Protein AF-W7UBD8-F1 (afdb_monomer_lite)

pLDDT: mean 70.75, std 17.83, range [34.84, 92.69]

Radius of gyration: 22.52 Å; chains: 1; bounding box: 46×75×67 Å

Organism: NCBI:txid72520

Foldseek 3Di:
DDDDDDPPDPDPPPPDPDPPPPPPDDPCPVPDDDDDDPPPVCLLVVLVVLLVVLVVLLVVLLVLLVLLLVVLVVDPDVPLSVVLNVLSVVLNVLSVVLNVLVVCCSPPNLDLVSLVVSLVSLLVSLVSLLVNLVVLCVVLVVDPDPSSNVSSNVSSVSSNVSSVSSNVSSVSSVVCSVVSPPVVVVVVVVVVD

Sequence (193 aa):
MCEKGICVALTPISLSPFVTVDKLVPTDFFGSATSSMSIFDDKGRLLKLTWYTCMAVSVAYVIAALVLASRLSKSETPVATQPTAFAAIWSMLVLLAILIGGTLVFNRVQTPVATGVLLGCTAMFSQIELMLFTIFEAHSRDAVTASEKSAGQATATFAFFLAVIFGVFSIFLLMWRQYLHVGSSQSSMDSYA

Structure (mmCIF, N/CA/C/O backbone):
data_AF-W7UBD8-F1
#
_entry.id   AF-W7UBD8-F1
#
loop_
_atom_site.group_PDB
_atom_site.id
_atom_site.type_symbol
_atom_site.label_atom_id
_atom_site.label_alt_id
_atom_site.label_comp_id
_atom_site.label_asym_id
_atom_site.label_entity_id
_atom_site.label_seq_id
_atom_site.pdbx_PDB_ins_code
_atom_site.Cartn_x
_atom_site.Cartn_y
_atom_site.Cartn_z
_atom_site.occupancy
_atom_site.B_iso_or_equiv
_atom_site.auth_seq_id
_atom_site.auth_comp_id
_atom_site.auth_asym_id
_atom_site.auth_atom_id
_atom_site.pdbx_PDB_model_num
ATOM 1 N N . MET A 1 1 ? -20.072 50.385 -25.746 1.00 41.69 1 MET A N 1
ATOM 2 C CA . MET A 1 1 ? -19.628 49.229 -26.551 1.00 41.69 1 MET A CA 1
ATOM 3 C C . MET A 1 1 ? -19.554 48.033 -25.619 1.00 41.69 1 MET A C 1
ATOM 5 O O . MET A 1 1 ? -18.818 48.081 -24.645 1.00 41.69 1 MET A O 1
ATOM 9 N N . CYS A 1 2 ? -20.447 47.073 -25.842 1.00 40.03 2 CYS A N 1
ATOM 10 C CA . CYS A 1 2 ? -20.652 45.836 -25.083 1.00 40.03 2 CYS A CA 1
ATOM 11 C C . CYS A 1 2 ? -20.057 44.651 -25.882 1.00 40.03 2 CYS A C 1
ATOM 13 O O . CYS A 1 2 ? -19.661 44.882 -27.020 1.00 40.03 2 CYS A O 1
ATOM 15 N N . GLU A 1 3 ? -20.096 43.432 -25.314 1.00 37.59 3 GLU A N 1
ATOM 16 C CA . GLU A 1 3 ? -19.671 42.105 -25.849 1.00 37.59 3 GLU A CA 1
ATOM 17 C C . GLU A 1 3 ? -18.166 41.776 -25.730 1.00 37.59 3 GLU A C 1
ATOM 19 O O . GLU A 1 3 ? -17.342 42.459 -26.318 1.00 37.59 3 GLU A O 1
ATOM 24 N N . LYS A 1 4 ? -17.666 40.749 -25.019 1.00 49.56 4 LYS A N 1
ATOM 25 C CA . LYS A 1 4 ? -18.154 39.455 -24.474 1.00 49.56 4 LYS A CA 1
ATOM 26 C C . LYS A 1 4 ? -17.355 39.183 -23.176 1.00 49.56 4 LYS A C 1
ATOM 28 O O . LYS A 1 4 ? -16.168 39.472 -23.144 1.00 49.56 4 LYS A O 1
ATOM 33 N N . GLY A 1 5 ? -17.868 38.674 -22.056 1.00 47.19 5 GLY A N 1
ATOM 34 C CA . GLY A 1 5 ? -18.926 37.685 -21.879 1.00 47.19 5 GLY A CA 1
ATOM 35 C C . GLY A 1 5 ? -18.335 36.336 -21.438 1.00 47.19 5 GLY A C 1
ATOM 36 O O . GLY A 1 5 ? -18.482 35.361 -22.160 1.00 47.19 5 GLY A O 1
ATOM 37 N N . ILE A 1 6 ? -17.650 36.275 -20.285 1.00 43.19 6 ILE A N 1
ATOM 38 C CA . ILE A 1 6 ? -17.366 35.014 -19.571 1.00 43.19 6 ILE A CA 1
ATOM 39 C C . ILE A 1 6 ? -17.823 35.196 -18.121 1.00 43.19 6 ILE A C 1
ATOM 41 O O . ILE A 1 6 ? -17.085 35.647 -17.249 1.00 43.19 6 ILE A O 1
ATOM 45 N N . CYS A 1 7 ? -19.094 34.877 -17.892 1.00 39.38 7 CYS A N 1
ATOM 46 C CA . CYS A 1 7 ? -19.641 34.622 -16.569 1.00 39.38 7 CYS A CA 1
ATOM 47 C C . CYS A 1 7 ? -19.199 33.218 -16.140 1.00 39.38 7 CYS A C 1
ATOM 49 O O . CYS A 1 7 ? -19.765 32.229 -16.601 1.00 39.38 7 CYS A O 1
ATOM 51 N N . VAL A 1 8 ? -18.204 33.114 -15.257 1.00 46.84 8 VAL A N 1
ATOM 52 C CA . VAL A 1 8 ? -17.975 31.878 -14.496 1.00 46.84 8 VAL A CA 1
ATOM 53 C C . VAL A 1 8 ? -18.989 31.869 -13.359 1.00 46.84 8 VAL A C 1
ATOM 55 O O . VAL A 1 8 ? -18.825 32.544 -12.345 1.00 46.84 8 VAL A O 1
ATOM 58 N N . ALA A 1 9 ? -20.092 31.159 -13.580 1.00 39.25 9 ALA A N 1
ATOM 59 C CA . ALA A 1 9 ? -21.102 30.908 -12.571 1.00 39.25 9 ALA A CA 1
ATOM 60 C C . ALA A 1 9 ? -20.512 30.017 -11.466 1.00 39.25 9 ALA A C 1
ATOM 62 O O . ALA A 1 9 ? -20.164 28.861 -11.697 1.00 39.25 9 ALA A O 1
ATOM 63 N N . LEU A 1 10 ? -20.422 30.567 -10.255 1.00 40.59 10 LEU A N 1
ATOM 64 C CA . LEU A 1 10 ? -20.304 29.816 -9.009 1.00 40.59 10 LEU A CA 1
ATOM 65 C C . LEU A 1 10 ? -21.588 29.001 -8.822 1.00 40.59 10 LEU A C 1
ATOM 67 O O . LEU A 1 10 ? -22.565 29.481 -8.251 1.00 40.59 10 LEU A O 1
ATOM 71 N N . THR A 1 11 ? -21.613 27.773 -9.331 1.00 42.56 11 THR A N 1
ATOM 72 C CA . THR A 1 11 ? -22.630 26.801 -8.932 1.00 42.56 11 THR A CA 1
ATOM 73 C C . THR A 1 11 ? -22.304 26.300 -7.525 1.00 42.56 11 THR A C 1
ATOM 75 O O . THR A 1 11 ? -21.203 25.781 -7.317 1.00 42.56 11 THR A O 1
ATOM 78 N N . PRO A 1 12 ? -23.224 26.423 -6.554 1.00 40.66 12 PRO A N 1
ATOM 79 C CA . PRO A 1 12 ? -23.058 25.796 -5.255 1.00 40.66 12 PRO A CA 1
ATOM 80 C C . PRO A 1 12 ? -23.021 24.281 -5.454 1.00 40.66 12 PRO A C 1
ATOM 82 O O . PRO A 1 12 ? -23.942 23.692 -6.022 1.00 40.66 12 PRO A O 1
ATOM 85 N N . ILE A 1 13 ? -21.935 23.659 -4.999 1.00 43.22 13 ILE A N 1
ATOM 86 C CA . ILE A 1 13 ? -21.805 22.208 -4.896 1.00 43.22 13 ILE A CA 1
ATOM 87 C C . ILE A 1 13 ? -22.868 21.756 -3.894 1.00 43.22 13 ILE A C 1
ATOM 89 O O . ILE A 1 13 ? -22.705 21.849 -2.679 1.00 43.22 13 ILE A O 1
ATOM 93 N N . SER A 1 14 ? -24.008 21.347 -4.439 1.00 34.84 14 SER A N 1
ATOM 94 C CA . SER A 1 14 ? -25.060 20.658 -3.718 1.00 34.84 14 SER A CA 1
ATOM 95 C C . SER A 1 14 ? -24.462 19.352 -3.204 1.00 34.84 14 SER A C 1
ATOM 97 O O . SER A 1 14 ? -24.084 18.479 -3.985 1.00 34.84 14 SER A O 1
ATOM 99 N N . LEU A 1 15 ? -24.315 19.263 -1.881 1.00 41.28 15 LEU A N 1
ATOM 100 C CA . LEU A 1 15 ? -24.060 18.031 -1.147 1.00 41.28 15 LEU A CA 1
ATOM 101 C C . LEU A 1 15 ? -25.208 17.059 -1.435 1.00 41.28 15 LEU A C 1
ATOM 103 O O . LEU A 1 15 ? -26.212 17.022 -0.726 1.00 41.28 15 LEU A O 1
ATOM 107 N N . SER A 1 16 ? -25.064 16.274 -2.497 1.00 40.81 16 SER A N 1
ATOM 108 C CA . SER A 1 16 ? -25.843 15.059 -2.668 1.00 40.81 16 SER A CA 1
ATOM 109 C C . SER A 1 16 ? -25.530 14.128 -1.494 1.00 40.81 16 SER A C 1
ATOM 111 O O . SER A 1 16 ? -24.349 13.950 -1.170 1.00 40.81 16 SER A O 1
ATOM 113 N N . PRO A 1 17 ? -26.545 13.532 -0.848 1.00 43.19 17 PRO A N 1
ATOM 114 C CA . PRO A 1 17 ? -26.328 12.583 0.225 1.00 43.19 17 PRO A CA 1
ATOM 115 C C . PRO A 1 17 ? -25.475 11.436 -0.305 1.00 43.19 17 PRO A C 1
ATOM 117 O O . PRO A 1 17 ? -25.816 10.788 -1.294 1.00 43.19 17 PRO A O 1
ATOM 120 N N . PHE A 1 18 ? -24.343 11.256 0.369 1.00 43.41 18 PHE A N 1
ATOM 121 C CA . PHE A 1 18 ? -23.568 10.033 0.476 1.00 43.41 18 PHE A CA 1
ATOM 122 C C . PHE A 1 18 ? -24.451 8.820 0.159 1.00 43.41 18 PHE A C 1
ATOM 124 O O . PHE A 1 18 ? -25.299 8.420 0.960 1.00 43.41 18 PHE A O 1
ATOM 131 N N . VAL A 1 19 ? -24.302 8.310 -1.066 1.00 44.31 19 VAL A N 1
ATOM 132 C CA . VAL A 1 19 ? -25.006 7.126 -1.545 1.00 44.31 19 VAL A CA 1
ATOM 133 C C . VAL A 1 19 ? -24.723 6.020 -0.546 1.00 44.31 19 VAL A C 1
ATOM 135 O O . VAL A 1 19 ? -23.574 5.667 -0.287 1.00 44.31 19 VAL A O 1
ATOM 138 N N . THR A 1 20 ? -25.791 5.513 0.050 1.00 42.62 20 THR A N 1
ATOM 139 C CA . THR A 1 20 ? -25.776 4.398 0.982 1.00 42.62 20 THR A CA 1
ATOM 140 C C . THR A 1 20 ? -25.401 3.147 0.183 1.00 42.62 20 THR A C 1
ATOM 142 O O . THR A 1 20 ? -26.260 2.453 -0.361 1.00 42.62 20 THR A O 1
ATOM 145 N N . VAL A 1 21 ? -24.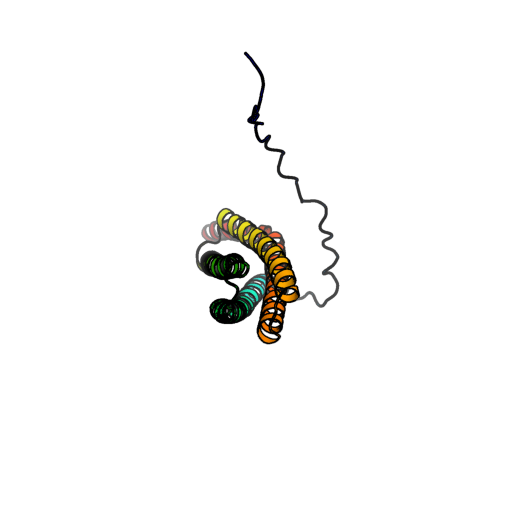099 2.880 0.052 1.00 45.97 21 VAL A N 1
ATOM 146 C CA . VAL A 1 21 ? -23.543 1.634 -0.505 1.00 45.97 21 VAL A CA 1
ATOM 147 C C . VAL A 1 21 ? -23.687 0.526 0.548 1.00 45.97 21 VAL A C 1
ATOM 149 O O . VAL A 1 21 ? -22.710 -0.057 0.994 1.00 45.97 21 VAL A O 1
ATOM 152 N N . ASP A 1 22 ? -24.915 0.262 0.999 1.00 41.91 22 ASP A N 1
ATOM 153 C CA . ASP A 1 22 ? -25.206 -0.745 2.036 1.00 41.91 22 ASP A CA 1
ATOM 154 C C . ASP A 1 22 ? -25.965 -1.964 1.493 1.00 41.91 22 ASP A C 1
ATOM 156 O O . ASP A 1 22 ? -26.326 -2.855 2.257 1.00 41.91 22 ASP A O 1
ATOM 160 N N . LYS A 1 23 ? -26.244 -2.046 0.181 1.00 42.03 23 LYS A N 1
ATOM 161 C CA . LYS A 1 23 ? -27.142 -3.100 -0.339 1.00 42.03 23 LYS A CA 1
ATOM 162 C C . LYS A 1 23 ? -26.685 -3.920 -1.542 1.00 42.03 23 LYS A C 1
ATOM 164 O O . LYS A 1 23 ? -27.483 -4.708 -2.034 1.00 42.03 23 LYS A O 1
ATOM 169 N N . LEU A 1 24 ? -25.441 -3.809 -2.006 1.00 43.28 24 LEU A N 1
ATOM 170 C CA . LEU A 1 24 ? -25.021 -4.508 -3.235 1.00 43.28 24 LEU A CA 1
ATOM 171 C C . LEU A 1 24 ? -23.627 -5.148 -3.185 1.00 43.28 24 LEU A C 1
ATOM 173 O O . LEU A 1 24 ? -23.006 -5.332 -4.226 1.00 43.28 24 LEU A O 1
ATOM 177 N N . VAL A 1 25 ? -23.146 -5.550 -2.006 1.00 48.62 25 VAL A N 1
ATOM 178 C CA . VAL A 1 25 ? -22.077 -6.559 -1.940 1.00 48.62 25 VAL A CA 1
ATOM 179 C C . VAL A 1 25 ? -22.731 -7.887 -1.568 1.00 48.62 25 VAL A C 1
ATOM 181 O O . VAL A 1 25 ? -23.109 -8.059 -0.410 1.00 48.62 25 VAL A O 1
ATOM 184 N N . PRO A 1 26 ? -22.913 -8.819 -2.522 1.00 40.97 26 PRO A N 1
ATOM 185 C CA . PRO A 1 26 ? -23.290 -10.184 -2.202 1.00 40.97 26 PRO A CA 1
ATOM 186 C C . PRO A 1 26 ? -22.186 -10.773 -1.323 1.00 40.97 26 PRO A C 1
ATOM 188 O O . PRO A 1 26 ? -21.056 -10.978 -1.767 1.00 40.97 26 PRO A O 1
ATOM 191 N N . THR A 1 27 ? -22.512 -11.041 -0.065 1.00 51.44 27 THR A N 1
ATOM 192 C CA . THR A 1 27 ? -21.655 -11.711 0.926 1.00 51.44 27 THR A CA 1
ATOM 193 C C . THR A 1 27 ? -21.349 -13.171 0.579 1.00 51.44 27 THR A C 1
ATOM 195 O O . THR A 1 27 ? -20.667 -13.861 1.331 1.00 51.44 27 THR A O 1
ATOM 198 N N . ASP A 1 28 ? -21.821 -13.644 -0.572 1.00 43.81 28 ASP A N 1
ATOM 199 C CA . ASP A 1 28 ? -21.946 -15.067 -0.866 1.00 43.81 28 ASP A CA 1
ATOM 200 C C . ASP A 1 28 ? -20.779 -15.587 -1.727 1.00 43.81 28 ASP A C 1
ATOM 202 O O . ASP A 1 28 ? -20.618 -16.794 -1.897 1.00 43.81 28 ASP A O 1
ATOM 206 N N . PHE A 1 29 ? -19.910 -14.703 -2.240 1.00 46.53 29 PHE A N 1
ATOM 207 C CA . PHE A 1 29 ? -18.820 -15.105 -3.142 1.00 46.53 29 PHE A CA 1
ATOM 208 C C . PHE A 1 29 ? -17.575 -15.666 -2.427 1.00 46.53 29 PHE A C 1
ATOM 210 O O . PHE A 1 29 ? -16.732 -16.294 -3.059 1.00 46.53 29 PHE A O 1
ATOM 217 N N . PHE A 1 30 ? -17.461 -15.507 -1.103 1.00 48.97 30 PHE A N 1
ATOM 218 C CA . PHE A 1 30 ? -16.365 -16.081 -0.299 1.00 48.97 30 PHE A CA 1
ATOM 219 C C . PHE A 1 30 ? -16.767 -17.378 0.435 1.00 48.97 30 PHE A C 1
ATOM 221 O O . PHE A 1 30 ? -16.109 -17.798 1.384 1.00 48.97 30 PHE A O 1
ATOM 228 N N . GLY A 1 31 ? -17.859 -18.024 0.009 1.00 40.94 31 GLY A N 1
ATOM 229 C CA . GLY A 1 31 ? -18.469 -19.177 0.683 1.00 40.94 31 GLY A CA 1
ATOM 230 C C . GLY A 1 31 ? -17.883 -20.559 0.364 1.00 40.94 31 GLY A C 1
ATOM 231 O O . GLY A 1 31 ? -18.488 -21.562 0.733 1.00 40.94 31 GLY A O 1
ATOM 232 N N . SER A 1 32 ? -16.743 -20.676 -0.324 1.00 39.09 32 SER A N 1
ATOM 233 C CA . SER A 1 32 ? -16.207 -21.999 -0.690 1.00 39.09 32 SER A CA 1
ATOM 234 C C . SER A 1 32 ? -14.686 -22.087 -0.643 1.00 39.09 32 SER A C 1
ATOM 236 O O . SER A 1 32 ? -14.019 -22.360 -1.633 1.00 39.09 32 SER A O 1
ATOM 238 N N . ALA A 1 33 ? -14.132 -21.897 0.553 1.00 41.53 33 ALA A N 1
ATOM 239 C CA . ALA A 1 33 ? -12.897 -22.568 0.940 1.00 41.53 33 ALA A CA 1
ATOM 240 C C . ALA A 1 33 ? -12.832 -22.706 2.468 1.00 41.53 33 ALA A C 1
ATOM 242 O O . ALA A 1 33 ? -12.328 -21.849 3.184 1.00 41.53 33 ALA A O 1
ATOM 243 N N . THR A 1 34 ? -13.338 -23.852 2.923 1.00 43.47 34 THR A N 1
ATOM 244 C CA . THR A 1 34 ? -12.825 -24.636 4.057 1.00 43.47 34 THR A CA 1
ATOM 245 C C . THR A 1 34 ? -12.986 -24.104 5.489 1.00 43.47 34 THR A C 1
ATOM 247 O O . THR A 1 34 ? -12.183 -23.337 6.003 1.00 43.47 34 THR A O 1
ATOM 250 N N . SER A 1 35 ? -13.952 -24.740 6.159 1.00 44.97 35 SER A N 1
ATOM 251 C CA . SER A 1 35 ? -13.817 -25.366 7.483 1.00 44.97 35 SER A CA 1
ATOM 252 C C . SER A 1 35 ? -13.880 -24.478 8.725 1.00 44.97 35 SER A C 1
ATOM 254 O O . SER A 1 35 ? -12.910 -23.991 9.293 1.00 44.97 35 SER A O 1
ATOM 256 N N . SER A 1 36 ? -15.110 -24.406 9.201 1.00 52.44 36 SER A N 1
ATOM 257 C CA . SER A 1 36 ? -15.625 -23.822 10.422 1.00 52.44 36 SER A CA 1
ATOM 258 C C . SER A 1 36 ? -15.449 -24.721 11.654 1.00 52.44 36 SER A C 1
ATOM 260 O O . SER A 1 36 ? -16.345 -25.506 11.938 1.00 52.44 36 SER A O 1
ATOM 262 N N . MET A 1 37 ? -14.350 -24.594 12.417 1.00 38.47 37 MET A N 1
ATOM 263 C CA . MET A 1 37 ? -14.331 -24.928 13.863 1.00 38.47 37 MET A CA 1
ATOM 264 C C . MET A 1 37 ? -13.102 -24.380 14.632 1.00 38.47 37 MET A C 1
ATOM 266 O O . MET A 1 37 ? -12.522 -25.058 15.464 1.00 38.47 37 MET A O 1
ATOM 270 N N . SER A 1 38 ? -12.696 -23.135 14.370 1.00 44.97 38 SER A N 1
ATOM 271 C CA . SER A 1 38 ? -11.735 -22.352 15.194 1.00 44.97 38 SER A CA 1
ATOM 272 C C . SER A 1 38 ? -12.030 -20.837 15.142 1.00 44.97 38 SER A C 1
ATOM 274 O O . SER A 1 38 ? -11.257 -19.977 15.558 1.00 44.97 38 SER A O 1
ATOM 276 N N . ILE A 1 39 ? -13.228 -20.514 14.647 1.00 50.19 39 ILE A N 1
ATOM 277 C CA . ILE A 1 39 ? -13.600 -19.273 13.961 1.00 50.19 39 ILE A CA 1
ATOM 278 C C . ILE A 1 39 ? -13.515 -17.988 14.791 1.00 50.19 39 ILE A C 1
ATOM 280 O O . ILE A 1 39 ? -13.529 -16.926 14.181 1.00 50.19 39 ILE A O 1
ATOM 284 N N . PHE A 1 40 ? -13.454 -18.023 16.127 1.00 47.69 40 PHE A N 1
ATOM 285 C CA . PHE A 1 40 ? -13.460 -16.806 16.959 1.00 47.69 40 PHE A CA 1
ATOM 286 C C . PHE A 1 40 ? -12.085 -16.402 17.517 1.00 47.69 40 PHE A C 1
ATOM 288 O O . PHE A 1 40 ? -11.831 -15.202 17.594 1.00 47.69 40 PHE A O 1
ATOM 295 N N . ASP A 1 41 ? -11.182 -17.349 17.790 1.00 52.72 41 ASP A N 1
ATOM 296 C CA . ASP A 1 41 ? -9.774 -17.057 18.132 1.00 52.72 41 ASP A CA 1
ATOM 297 C C . ASP A 1 41 ? -8.959 -16.696 16.865 1.00 52.72 41 ASP A C 1
ATOM 299 O O . ASP A 1 41 ? -8.046 -15.868 16.881 1.00 52.72 41 ASP A O 1
ATOM 303 N N . ASP A 1 42 ? -9.391 -17.200 15.701 1.00 60.41 42 ASP A N 1
ATOM 304 C CA . ASP A 1 42 ? -8.779 -16.899 14.403 1.00 60.41 42 ASP A CA 1
ATOM 305 C C . ASP A 1 42 ? -9.082 -15.496 13.850 1.00 60.41 42 ASP A C 1
ATOM 307 O O . ASP A 1 42 ? -8.318 -15.001 13.027 1.00 60.41 42 ASP A O 1
ATOM 311 N N . LYS A 1 43 ? -10.140 -14.787 14.275 1.00 64.19 43 LYS A N 1
ATOM 312 C CA . LYS A 1 43 ? -10.528 -13.501 13.634 1.00 64.19 43 LYS A CA 1
ATOM 313 C C . LYS A 1 43 ? -9.474 -12.415 13.821 1.00 64.19 43 LYS A C 1
ATOM 315 O O . LYS A 1 43 ? -9.097 -11.725 12.875 1.00 64.19 43 LYS A O 1
ATOM 320 N N . GLY A 1 44 ? -8.958 -12.296 15.045 1.00 64.38 44 GLY A N 1
ATOM 321 C CA . GLY A 1 44 ? -7.855 -11.384 15.345 1.00 64.38 44 GLY A CA 1
ATOM 322 C C . GLY A 1 44 ? -6.561 -11.803 14.646 1.00 64.38 44 GLY A C 1
ATOM 323 O O . GLY A 1 44 ? -5.753 -10.949 14.279 1.00 64.38 44 GLY A O 1
ATOM 324 N N . ARG A 1 45 ? -6.377 -13.108 14.417 1.00 71.75 45 ARG A N 1
ATOM 325 C CA . ARG A 1 45 ? -5.230 -13.665 13.698 1.00 71.75 45 ARG A CA 1
ATOM 326 C C . ARG A 1 45 ? -5.309 -13.396 12.198 1.00 71.75 45 ARG A C 1
ATOM 328 O O . ARG A 1 45 ? -4.293 -13.023 11.627 1.00 71.75 45 ARG A O 1
ATOM 335 N N . LEU A 1 46 ? -6.491 -13.496 11.590 1.00 74.31 46 LEU A N 1
ATOM 336 C CA . LEU A 1 46 ? -6.739 -13.153 10.189 1.00 74.31 46 LEU A CA 1
ATOM 337 C C . LEU A 1 46 ? -6.477 -11.674 9.938 1.00 74.31 46 LEU A C 1
ATOM 339 O O . LEU A 1 46 ? -5.727 -11.346 9.031 1.00 74.31 46 LEU A O 1
ATOM 343 N N . LEU A 1 47 ? -6.989 -10.784 10.789 1.00 77.94 47 LEU A N 1
ATOM 344 C CA . LEU A 1 47 ? -6.747 -9.350 10.636 1.00 77.94 47 LEU A CA 1
ATOM 345 C C . LEU A 1 47 ? -5.253 -9.000 10.754 1.00 77.94 47 LEU A C 1
ATOM 347 O O . LEU A 1 47 ? -4.727 -8.239 9.941 1.00 77.94 47 LEU A O 1
ATOM 351 N N . LYS A 1 48 ? -4.547 -9.606 11.719 1.00 79.50 48 LYS A N 1
ATOM 352 C CA . LYS A 1 48 ? -3.087 -9.466 11.871 1.00 79.50 48 LYS A CA 1
ATOM 353 C C . LYS A 1 48 ? -2.319 -10.066 10.690 1.00 79.50 48 LYS A C 1
ATOM 355 O O . LYS A 1 48 ? -1.338 -9.473 10.251 1.00 79.50 48 LYS A O 1
ATOM 360 N N . LEU A 1 49 ? -2.757 -11.212 10.168 1.00 82.56 49 LEU A N 1
ATOM 361 C CA . LEU A 1 49 ? -2.164 -11.865 9.003 1.00 82.56 49 LEU A CA 1
ATOM 362 C C . LEU A 1 49 ? -2.343 -11.000 7.755 1.00 82.56 49 LEU A C 1
ATOM 364 O O . LEU A 1 49 ? -1.362 -10.720 7.075 1.00 82.56 49 LEU A O 1
ATOM 368 N N . THR A 1 50 ? -3.560 -10.520 7.490 1.00 82.62 50 THR A N 1
ATOM 369 C CA . THR A 1 50 ? -3.849 -9.622 6.367 1.00 82.62 50 THR A CA 1
ATOM 370 C C . THR A 1 50 ? -3.028 -8.340 6.485 1.00 82.62 50 THR A C 1
ATOM 372 O O . THR A 1 50 ? -2.424 -7.907 5.504 1.00 82.62 50 THR A O 1
ATOM 375 N N . TRP A 1 51 ? -2.909 -7.772 7.688 1.00 84.75 51 TRP A N 1
ATOM 376 C CA . TRP A 1 51 ? -2.041 -6.619 7.930 1.00 84.75 51 TRP A CA 1
ATOM 377 C C . TRP A 1 51 ? -0.564 -6.919 7.636 1.00 84.75 51 TRP A C 1
ATOM 379 O O . TRP A 1 51 ? 0.102 -6.139 6.955 1.00 84.75 51 TRP A O 1
ATOM 389 N N . TYR A 1 52 ? -0.052 -8.071 8.076 1.00 84.50 52 TYR A N 1
ATOM 390 C CA . TYR A 1 52 ? 1.320 -8.490 7.784 1.00 84.50 52 TYR A CA 1
ATOM 391 C C . TYR A 1 52 ? 1.549 -8.719 6.284 1.00 84.50 52 TYR A C 1
ATOM 393 O O . TYR A 1 52 ? 2.586 -8.324 5.756 1.00 84.50 52 TYR A O 1
ATOM 401 N N . THR A 1 53 ? 0.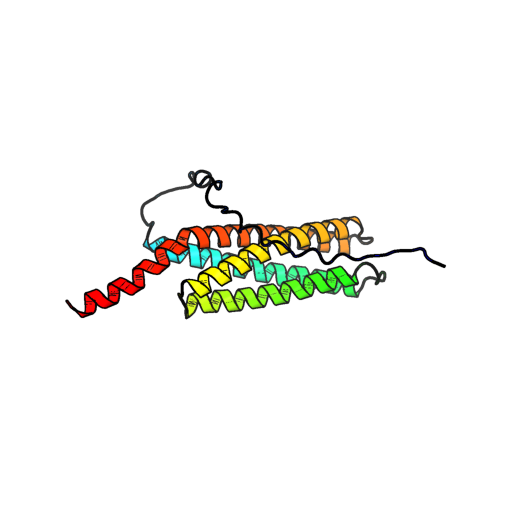569 -9.274 5.562 1.00 81.88 53 THR A N 1
ATOM 402 C CA . THR A 1 53 ? 0.650 -9.392 4.098 1.00 81.88 53 THR A CA 1
ATOM 403 C C . THR A 1 53 ? 0.641 -8.027 3.411 1.00 81.88 53 THR A C 1
ATOM 405 O O . THR A 1 53 ? 1.423 -7.824 2.486 1.00 81.88 53 THR A O 1
ATOM 408 N N . CYS A 1 54 ? -0.146 -7.058 3.900 1.00 86.44 54 CYS A N 1
ATOM 409 C CA . CYS A 1 54 ? -0.111 -5.681 3.396 1.00 86.44 54 CYS A CA 1
ATOM 410 C C . CYS A 1 54 ? 1.282 -5.067 3.592 1.00 86.44 54 CYS A C 1
ATOM 412 O O . CYS A 1 54 ? 1.844 -4.506 2.655 1.00 86.44 54 CYS A O 1
ATOM 414 N N . MET A 1 55 ? 1.871 -5.231 4.781 1.00 85.94 55 MET A N 1
ATOM 415 C CA . MET A 1 55 ? 3.234 -4.786 5.089 1.00 85.94 55 MET A CA 1
ATOM 416 C C . MET A 1 55 ? 4.271 -5.438 4.163 1.00 85.94 55 MET A C 1
ATOM 418 O O . MET A 1 55 ? 5.077 -4.735 3.556 1.00 85.94 55 MET A O 1
ATOM 422 N N . ALA A 1 56 ? 4.233 -6.758 3.987 1.00 86.19 56 ALA A N 1
ATOM 423 C CA . ALA A 1 56 ? 5.190 -7.467 3.138 1.00 86.19 56 ALA A CA 1
ATOM 424 C C . ALA A 1 56 ? 5.138 -6.990 1.675 1.00 86.19 56 ALA A C 1
ATOM 426 O O . ALA A 1 56 ? 6.177 -6.702 1.077 1.00 86.19 56 ALA A O 1
ATOM 427 N N . VAL A 1 57 ? 3.937 -6.837 1.109 1.00 85.25 57 VAL A N 1
ATOM 428 C CA . VAL A 1 57 ? 3.776 -6.369 -0.278 1.00 85.25 57 VAL A CA 1
ATOM 429 C C . VAL A 1 57 ? 4.100 -4.876 -0.406 1.00 85.25 57 VAL A C 1
ATOM 431 O O . VAL A 1 57 ? 4.684 -4.466 -1.407 1.00 85.25 57 VAL A O 1
ATOM 434 N N . SER A 1 58 ? 3.833 -4.070 0.628 1.00 85.31 58 SER A N 1
ATOM 435 C CA . SER A 1 58 ? 4.218 -2.653 0.660 1.00 85.31 58 SER A CA 1
ATOM 436 C C . SER A 1 58 ? 5.732 -2.459 0.530 1.00 85.31 58 SER A C 1
ATOM 438 O O . SER A 1 58 ? 6.174 -1.617 -0.247 1.00 85.31 58 SER A O 1
ATOM 440 N N . VAL A 1 59 ? 6.542 -3.290 1.196 1.00 86.56 59 VAL A N 1
ATOM 441 C CA . VAL A 1 59 ? 8.009 -3.234 1.081 1.00 86.56 59 VAL A CA 1
ATOM 442 C C . VAL A 1 59 ? 8.460 -3.594 -0.337 1.00 86.56 59 VAL A C 1
ATOM 444 O O . VAL A 1 59 ? 9.327 -2.923 -0.894 1.00 86.56 59 VAL A O 1
ATOM 447 N N . ALA A 1 60 ? 7.851 -4.611 -0.954 1.00 86.94 60 ALA A N 1
ATOM 448 C CA . ALA A 1 60 ? 8.157 -4.979 -2.337 1.00 86.94 60 ALA A CA 1
ATOM 449 C C . ALA A 1 60 ? 7.816 -3.846 -3.325 1.00 86.94 60 ALA A C 1
ATOM 451 O O . ALA A 1 60 ? 8.612 -3.543 -4.216 1.00 86.94 60 ALA A O 1
ATOM 452 N N . TYR A 1 61 ? 6.679 -3.173 -3.126 1.00 86.25 61 TYR A N 1
ATOM 453 C CA . TYR A 1 61 ? 6.287 -2.001 -3.910 1.00 86.25 61 TYR A CA 1
ATOM 454 C C . TYR A 1 61 ? 7.268 -0.835 -3.741 1.00 86.25 61 TYR A C 1
ATOM 456 O O . TYR A 1 61 ? 7.652 -0.212 -4.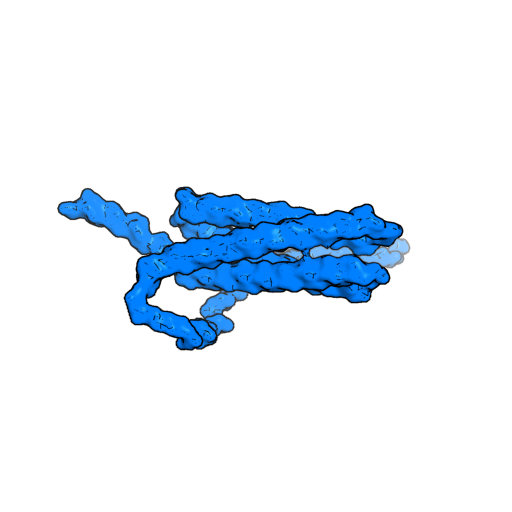732 1.00 86.25 61 TYR A O 1
ATOM 464 N N . VAL A 1 62 ? 7.747 -0.585 -2.514 1.00 85.75 62 VAL A N 1
ATOM 465 C CA . VAL A 1 62 ? 8.754 0.454 -2.247 1.00 85.75 62 VAL A CA 1
ATOM 466 C C . VAL A 1 62 ? 10.025 0.215 -3.070 1.00 85.75 62 VAL A C 1
ATOM 468 O O . VAL A 1 62 ? 10.562 1.128 -3.698 1.00 85.75 62 VAL A O 1
ATOM 471 N N . ILE A 1 63 ? 10.488 -1.034 -3.136 1.00 86.56 63 ILE A N 1
ATOM 472 C CA . ILE A 1 63 ? 11.652 -1.400 -3.951 1.00 86.56 63 ILE A CA 1
ATOM 473 C C . ILE A 1 63 ? 11.351 -1.200 -5.443 1.00 86.56 63 ILE A C 1
ATOM 475 O O . ILE A 1 63 ? 12.157 -0.596 -6.152 1.00 86.56 63 ILE A O 1
ATOM 479 N N . ALA A 1 64 ? 10.191 -1.657 -5.926 1.00 84.38 64 ALA A N 1
ATOM 480 C CA . ALA A 1 64 ? 9.809 -1.542 -7.334 1.00 84.38 64 ALA A CA 1
ATOM 481 C C . ALA A 1 64 ? 9.738 -0.081 -7.805 1.00 84.38 64 ALA A C 1
ATOM 483 O O . ALA A 1 64 ? 10.286 0.268 -8.855 1.00 84.38 64 ALA A O 1
ATOM 484 N N . ALA A 1 65 ? 9.129 0.801 -7.016 1.00 81.25 65 ALA A N 1
ATOM 485 C CA . ALA A 1 65 ? 9.018 2.202 -7.396 1.00 81.25 65 ALA A CA 1
ATOM 486 C C . ALA A 1 65 ? 10.320 3.001 -7.172 1.00 81.25 65 ALA A C 1
ATOM 488 O O . ALA A 1 65 ? 10.572 3.932 -7.936 1.00 81.25 65 ALA A O 1
ATOM 489 N N . LEU A 1 66 ? 11.220 2.592 -6.265 1.00 83.00 66 LEU A N 1
ATOM 490 C CA . LEU A 1 66 ? 12.602 3.106 -6.242 1.00 83.00 66 LEU A CA 1
ATOM 491 C C . LEU A 1 66 ? 13.377 2.721 -7.508 1.00 83.00 66 LEU A C 1
ATOM 493 O O . LEU A 1 66 ? 14.066 3.560 -8.092 1.00 83.00 66 LEU A O 1
ATOM 497 N N . VAL A 1 67 ? 13.247 1.470 -7.964 1.00 84.25 67 VAL A N 1
ATOM 498 C CA . VAL A 1 67 ? 13.852 1.028 -9.227 1.00 84.25 67 VAL A CA 1
ATOM 499 C C . VAL A 1 67 ? 13.299 1.858 -10.380 1.00 84.25 67 VAL A C 1
ATOM 501 O O . VAL A 1 67 ? 14.090 2.390 -11.155 1.00 84.25 67 VAL A O 1
ATOM 504 N N . LEU A 1 68 ? 11.982 2.050 -10.463 1.00 80.00 68 LEU A N 1
ATOM 505 C CA . LEU A 1 68 ? 11.372 2.890 -11.493 1.00 80.00 68 LEU A CA 1
ATOM 506 C C . LEU A 1 68 ? 11.918 4.327 -11.444 1.00 80.00 68 LEU A C 1
ATOM 508 O O . LEU A 1 68 ? 12.428 4.815 -12.450 1.00 80.00 68 LEU A O 1
ATOM 512 N N . ALA A 1 69 ? 11.928 4.966 -10.272 1.00 80.12 69 ALA A N 1
ATOM 513 C CA . ALA A 1 69 ? 12.463 6.318 -10.097 1.00 80.12 69 ALA A CA 1
ATOM 514 C C . ALA A 1 69 ? 13.943 6.434 -10.518 1.00 80.12 69 ALA A C 1
ATOM 516 O O . ALA A 1 69 ? 14.327 7.407 -11.167 1.00 80.12 69 ALA A O 1
ATOM 517 N N . SER A 1 70 ? 14.765 5.421 -10.221 1.00 80.38 70 SER A N 1
ATOM 518 C CA . SER A 1 70 ? 16.180 5.378 -10.628 1.00 80.38 70 SER A CA 1
ATOM 519 C C . SER A 1 70 ? 16.384 5.243 -12.140 1.00 80.38 70 SER A C 1
ATOM 521 O O . SER A 1 70 ? 17.421 5.640 -12.669 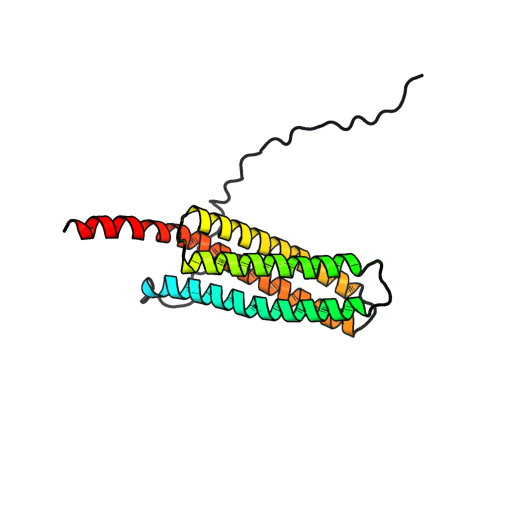1.00 80.38 70 SER A O 1
ATOM 523 N N . ARG A 1 71 ? 15.411 4.660 -12.852 1.00 78.50 71 ARG A N 1
ATOM 524 C CA . ARG A 1 71 ? 15.446 4.548 -14.315 1.00 78.50 71 ARG A CA 1
ATOM 525 C C . ARG A 1 71 ? 14.966 5.835 -14.967 1.00 78.50 71 ARG A C 1
ATOM 527 O O . ARG A 1 71 ? 15.606 6.291 -15.908 1.00 78.50 71 ARG A O 1
ATOM 534 N N . LEU A 1 72 ? 13.926 6.455 -14.412 1.00 75.19 72 LEU A N 1
ATOM 535 C CA . LEU A 1 72 ? 13.405 7.731 -14.900 1.00 75.19 72 LEU A CA 1
ATOM 536 C C . LEU A 1 72 ? 14.430 8.866 -14.765 1.00 75.19 72 LEU A C 1
ATOM 538 O O . LEU A 1 72 ? 14.507 9.710 -15.650 1.00 75.19 72 LEU A O 1
ATOM 542 N N . SER A 1 73 ? 15.272 8.864 -13.727 1.00 71.12 73 SER A N 1
ATOM 543 C CA . SER A 1 73 ? 16.325 9.880 -13.560 1.00 71.12 73 SER A CA 1
ATOM 544 C C . SER A 1 73 ? 17.457 9.796 -14.592 1.00 71.12 73 SER A C 1
ATOM 546 O O . SER A 1 73 ? 18.210 10.756 -14.746 1.00 71.12 73 SER A O 1
ATOM 548 N N . LYS A 1 74 ? 17.589 8.667 -15.299 1.00 69.50 74 LYS A N 1
ATOM 549 C CA . LYS A 1 74 ? 18.605 8.448 -16.339 1.00 69.50 74 LYS A CA 1
ATOM 550 C C . LYS A 1 74 ? 18.072 8.690 -17.759 1.00 69.50 74 LYS A C 1
ATOM 552 O O . LYS A 1 74 ? 18.846 8.633 -18.709 1.00 69.50 74 LYS A O 1
ATOM 557 N N . SER A 1 75 ? 16.770 8.933 -17.904 1.00 62.38 75 SER A N 1
ATOM 558 C CA . SER A 1 75 ? 16.100 9.102 -19.193 1.00 62.38 75 SER A CA 1
ATOM 559 C C . SER A 1 75 ? 16.332 10.511 -19.763 1.00 62.38 75 SER A C 1
ATOM 561 O O . SER A 1 75 ? 16.102 11.505 -19.077 1.00 62.38 75 SER A O 1
ATOM 563 N N . GLU A 1 76 ? 16.770 10.612 -21.024 1.00 58.38 76 GLU A N 1
ATOM 564 C CA . GLU A 1 76 ? 17.027 11.886 -21.731 1.00 58.38 76 GLU A CA 1
ATOM 565 C C . GLU A 1 76 ? 15.748 12.640 -22.141 1.00 58.38 76 GLU A C 1
ATOM 567 O O . GLU A 1 76 ? 15.833 13.765 -22.630 1.00 58.38 76 GLU A O 1
ATOM 572 N N . THR A 1 77 ? 14.557 12.063 -21.935 1.00 59.97 77 THR A N 1
ATO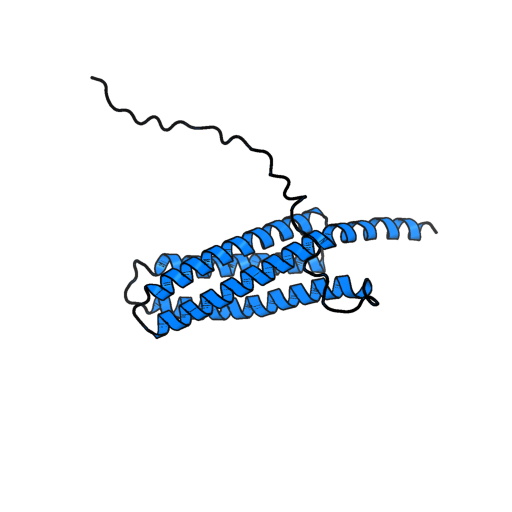M 573 C CA . THR A 1 77 ? 13.263 12.710 -22.211 1.00 59.97 77 THR A CA 1
ATOM 574 C C . THR A 1 77 ? 12.617 13.234 -20.917 1.00 59.97 77 THR A C 1
ATOM 576 O O . THR A 1 77 ? 11.816 12.526 -20.299 1.00 59.97 77 THR A O 1
ATOM 579 N N . PRO A 1 78 ? 12.924 14.474 -20.481 1.00 58.56 78 PRO A N 1
ATOM 580 C CA . PRO A 1 78 ? 12.505 14.994 -19.176 1.00 58.56 78 PRO A CA 1
ATOM 581 C C . PRO A 1 78 ? 11.020 15.373 -19.097 1.00 58.56 78 PRO A C 1
ATOM 583 O O . PRO A 1 78 ? 10.450 15.391 -18.012 1.00 58.56 78 PRO A O 1
ATOM 586 N N . VAL A 1 79 ? 10.368 15.688 -20.219 1.00 56.69 79 VAL A N 1
ATOM 587 C CA . VAL A 1 79 ? 9.051 16.357 -20.187 1.00 56.69 79 VAL A CA 1
ATOM 588 C C . VAL A 1 79 ? 7.888 15.408 -19.865 1.00 56.69 79 VAL A C 1
ATOM 590 O O . VAL A 1 79 ? 6.902 15.834 -19.273 1.00 56.69 79 VAL A O 1
ATOM 593 N N . ALA A 1 80 ? 7.999 14.120 -20.211 1.00 61.44 80 ALA A N 1
ATOM 594 C CA . ALA A 1 80 ? 6.944 13.123 -19.977 1.00 61.44 80 ALA A CA 1
ATOM 595 C C . ALA A 1 80 ? 7.159 12.273 -18.706 1.00 61.44 80 ALA A C 1
ATOM 597 O O . ALA A 1 80 ? 6.226 11.638 -18.221 1.00 61.44 80 ALA A O 1
ATOM 598 N N . THR A 1 81 ? 8.378 12.251 -18.159 1.00 67.69 81 THR A N 1
ATOM 599 C CA . THR A 1 81 ? 8.795 11.358 -17.058 1.00 67.69 81 THR A CA 1
ATOM 600 C C . THR A 1 81 ? 8.735 12.021 -15.676 1.00 67.69 81 THR A C 1
ATOM 602 O O . THR A 1 81 ? 8.612 11.346 -14.656 1.00 67.69 81 THR A O 1
ATOM 605 N N . GLN A 1 82 ? 8.770 13.353 -15.605 1.00 71.94 82 GLN A N 1
ATOM 606 C CA . GLN A 1 82 ? 8.677 14.096 -14.343 1.00 71.94 82 GLN A CA 1
ATOM 607 C C . GLN A 1 82 ? 7.383 13.854 -13.539 1.00 71.94 82 GLN A C 1
ATOM 609 O O . GLN A 1 82 ? 7.488 13.598 -12.334 1.00 71.94 82 GLN A O 1
ATOM 614 N N . PRO A 1 83 ? 6.169 13.896 -14.132 1.00 79.06 83 PRO A N 1
ATOM 615 C CA . PRO A 1 83 ? 4.943 13.729 -13.349 1.00 79.06 83 PRO A CA 1
ATOM 616 C C . PRO A 1 83 ? 4.777 12.298 -12.818 1.00 79.06 83 PRO A C 1
ATOM 618 O O . PRO A 1 83 ? 4.294 12.109 -11.702 1.00 79.06 83 PRO A O 1
ATOM 621 N N . THR A 1 84 ? 5.227 11.289 -13.568 1.00 77.25 84 THR A N 1
ATOM 622 C CA . THR A 1 84 ? 5.196 9.879 -13.150 1.00 77.25 84 THR A CA 1
ATOM 623 C C . THR A 1 84 ? 6.164 9.598 -12.006 1.00 77.25 84 THR A C 1
ATOM 625 O O . THR A 1 84 ? 5.797 8.899 -11.061 1.00 77.25 84 THR A O 1
ATOM 628 N N . ALA A 1 85 ? 7.367 10.180 -12.034 1.00 78.69 85 ALA A N 1
ATOM 629 C CA . ALA A 1 85 ? 8.314 10.073 -10.924 1.00 78.69 85 ALA A CA 1
ATOM 630 C C . ALA A 1 85 ? 7.775 10.727 -9.638 1.00 78.69 85 ALA A C 1
ATOM 632 O O . ALA A 1 85 ? 7.897 10.151 -8.556 1.00 78.69 85 ALA A O 1
ATOM 633 N N . PHE A 1 86 ? 7.137 11.899 -9.749 1.00 84.50 86 PHE A N 1
ATOM 634 C CA . PHE A 1 86 ? 6.519 12.567 -8.601 1.00 84.50 86 PHE A CA 1
ATOM 635 C C . PHE A 1 86 ? 5.372 11.743 -8.008 1.00 84.50 86 PHE A C 1
ATOM 637 O O . PHE A 1 86 ? 5.334 11.549 -6.794 1.00 84.50 86 PHE A O 1
ATOM 644 N N . ALA A 1 87 ? 4.480 11.208 -8.848 1.00 85.19 87 ALA A N 1
ATOM 645 C CA . ALA A 1 87 ? 3.387 10.350 -8.397 1.00 85.19 87 ALA A CA 1
ATOM 646 C C . ALA A 1 87 ? 3.906 9.108 -7.652 1.00 85.19 87 ALA A C 1
ATOM 648 O O . ALA A 1 87 ? 3.393 8.776 -6.586 1.00 85.19 87 ALA A O 1
ATOM 649 N N . ALA A 1 88 ? 4.972 8.474 -8.154 1.00 81.69 88 ALA A N 1
ATOM 650 C CA . ALA A 1 88 ? 5.590 7.322 -7.498 1.00 81.69 88 ALA A CA 1
ATOM 651 C C . ALA A 1 88 ? 6.147 7.664 -6.102 1.00 81.69 88 ALA A C 1
ATOM 653 O O . ALA A 1 88 ? 5.900 6.939 -5.138 1.00 81.69 88 ALA A O 1
ATOM 654 N N . ILE A 1 89 ? 6.872 8.781 -5.970 1.00 84.75 89 ILE A N 1
ATOM 655 C CA . ILE A 1 89 ? 7.420 9.239 -4.680 1.00 84.75 89 ILE A CA 1
ATOM 656 C C . ILE A 1 89 ? 6.294 9.644 -3.721 1.00 84.75 89 ILE A C 1
ATOM 658 O O . ILE A 1 89 ? 6.355 9.347 -2.528 1.00 84.75 89 ILE A O 1
ATOM 662 N N . TRP A 1 90 ? 5.249 10.296 -4.228 1.00 88.38 90 TRP A N 1
ATOM 663 C CA . TRP A 1 90 ? 4.094 10.684 -3.427 1.00 88.38 90 TRP A CA 1
ATOM 664 C C . TRP A 1 90 ? 3.378 9.464 -2.840 1.00 88.38 90 TRP A C 1
ATOM 666 O O . TRP A 1 90 ? 3.109 9.426 -1.637 1.00 88.38 90 TRP A O 1
ATOM 676 N N . SER A 1 91 ? 3.147 8.428 -3.648 1.00 84.88 91 SER A N 1
ATOM 677 C CA . SER A 1 91 ? 2.523 7.188 -3.182 1.00 84.88 91 SER A CA 1
ATOM 678 C C . SER A 1 91 ? 3.349 6.475 -2.109 1.00 84.88 91 SER A C 1
ATOM 680 O O . SER A 1 91 ? 2.769 5.943 -1.165 1.00 84.88 91 SER A O 1
ATOM 682 N N . MET A 1 92 ? 4.687 6.547 -2.153 1.00 86.00 92 MET A N 1
ATOM 683 C CA . MET A 1 92 ? 5.553 6.048 -1.065 1.00 86.00 92 MET A CA 1
ATOM 684 C C . MET A 1 92 ? 5.267 6.741 0.267 1.00 86.00 92 MET A C 1
ATOM 686 O O . MET A 1 92 ? 5.215 6.096 1.314 1.00 86.00 92 MET A O 1
ATOM 690 N N . LEU A 1 93 ? 5.099 8.065 0.231 1.00 88.62 93 LEU A N 1
ATOM 691 C CA . LEU A 1 93 ? 4.863 8.873 1.424 1.00 88.62 93 LEU A CA 1
ATOM 692 C C . LEU A 1 93 ? 3.484 8.563 2.016 1.00 88.62 93 LEU A C 1
ATOM 694 O O . LEU A 1 93 ? 3.366 8.339 3.222 1.00 88.62 93 LEU A O 1
ATOM 698 N N . VAL A 1 94 ? 2.457 8.473 1.167 1.00 89.19 94 VAL A N 1
ATOM 699 C CA . VAL A 1 94 ? 1.102 8.083 1.584 1.00 89.19 94 VAL A CA 1
ATOM 700 C C . VAL A 1 94 ? 1.098 6.672 2.178 1.00 89.19 94 VAL A C 1
ATOM 702 O O . VAL A 1 94 ? 0.513 6.454 3.240 1.00 89.19 94 VAL A O 1
ATOM 705 N N . LEU A 1 95 ? 1.805 5.730 1.553 1.00 87.94 95 LEU A N 1
ATOM 706 C CA . LEU A 1 95 ? 1.940 4.362 2.047 1.00 87.94 95 LEU A CA 1
ATOM 707 C C . LEU A 1 95 ? 2.595 4.331 3.436 1.00 87.94 95 LEU A C 1
ATOM 709 O O . LEU A 1 95 ? 2.067 3.686 4.338 1.00 87.94 95 LEU A O 1
ATOM 713 N N . LEU A 1 96 ? 3.679 5.082 3.657 1.00 87.94 96 LEU A N 1
ATOM 714 C CA . LEU A 1 96 ? 4.313 5.210 4.978 1.00 87.94 96 LEU A CA 1
ATOM 715 C C . LEU A 1 96 ? 3.357 5.777 6.033 1.00 87.94 96 LEU A C 1
ATOM 717 O O . LEU A 1 96 ? 3.295 5.252 7.148 1.00 87.94 96 LEU A O 1
ATOM 721 N N . ALA A 1 97 ? 2.579 6.804 5.688 1.00 88.94 97 ALA A N 1
ATOM 722 C CA . ALA A 1 97 ? 1.584 7.372 6.593 1.00 88.94 97 ALA A CA 1
ATOM 723 C C . ALA A 1 97 ? 0.515 6.336 6.987 1.00 88.94 97 ALA A C 1
ATOM 725 O O . ALA A 1 97 ? 0.154 6.241 8.163 1.00 88.94 97 ALA A O 1
ATOM 726 N N . ILE A 1 98 ? 0.059 5.510 6.039 1.00 88.06 98 ILE A N 1
ATOM 727 C CA . ILE A 1 98 ? -0.902 4.426 6.294 1.00 88.06 98 ILE A CA 1
ATOM 728 C C . ILE A 1 98 ? -0.275 3.313 7.140 1.00 88.06 98 ILE A C 1
ATOM 730 O O . ILE A 1 98 ? -0.933 2.809 8.049 1.00 88.06 98 ILE A O 1
ATOM 734 N N . LEU A 1 99 ? 0.986 2.942 6.902 1.00 87.56 99 LEU A N 1
ATOM 735 C CA . LEU A 1 99 ? 1.688 1.919 7.688 1.00 87.56 99 LEU A CA 1
ATOM 736 C C . LEU A 1 99 ? 1.833 2.346 9.154 1.00 87.56 99 LEU A C 1
ATOM 738 O O . LEU A 1 99 ? 1.555 1.554 10.059 1.00 87.56 99 LEU A O 1
ATOM 742 N N . ILE A 1 100 ? 2.205 3.605 9.401 1.00 87.50 100 ILE A N 1
ATOM 743 C CA . ILE A 1 100 ? 2.278 4.173 10.755 1.00 87.50 100 ILE A CA 1
ATOM 744 C C . ILE A 1 100 ? 0.875 4.241 11.368 1.00 87.50 100 ILE A C 1
ATOM 746 O O . ILE A 1 100 ? 0.669 3.760 12.484 1.00 87.50 100 ILE A O 1
ATOM 750 N N . GLY A 1 101 ? -0.100 4.777 10.628 1.00 84.50 101 GLY A N 1
ATOM 751 C CA . GLY A 1 101 ? -1.485 4.913 11.078 1.00 84.50 101 GLY A CA 1
ATOM 752 C C . GLY A 1 101 ? -2.118 3.574 11.455 1.00 84.50 101 GLY A C 1
ATOM 753 O O . GLY A 1 101 ? -2.660 3.434 12.549 1.00 84.50 101 GLY A O 1
ATOM 754 N N . GLY A 1 102 ? -1.990 2.556 10.605 1.00 81.88 102 GLY A N 1
ATOM 755 C CA . GLY A 1 102 ? -2.521 1.224 10.879 1.00 81.88 102 GLY A CA 1
ATOM 756 C C . GLY A 1 102 ? -1.812 0.539 12.046 1.00 81.88 102 GLY A C 1
ATOM 757 O O . GLY A 1 102 ? -2.477 -0.029 12.910 1.00 81.88 102 GLY A O 1
ATOM 758 N N . THR A 1 103 ? -0.488 0.678 12.164 1.00 84.88 103 THR A N 1
ATOM 759 C CA . THR A 1 103 ? 0.263 0.123 13.306 1.00 84.88 103 THR A CA 1
ATOM 760 C C . THR A 1 103 ? -0.169 0.757 14.634 1.00 84.88 103 THR A C 1
ATOM 762 O O . THR A 1 103 ? -0.299 0.057 15.640 1.00 84.88 103 THR A O 1
ATOM 765 N N . LEU A 1 104 ? -0.447 2.066 14.651 1.00 81.50 104 LEU A N 1
ATOM 766 C CA . LEU A 1 104 ? -0.957 2.762 15.838 1.00 81.50 104 LEU A CA 1
ATOM 767 C C . LEU A 1 104 ? -2.374 2.314 16.218 1.00 81.50 104 LEU A C 1
ATOM 769 O O . LEU A 1 104 ? -2.643 2.095 17.403 1.00 81.50 104 LEU A O 1
ATOM 773 N N . VAL A 1 105 ? -3.259 2.131 15.234 1.00 79.50 105 VAL A N 1
ATOM 774 C CA . VAL A 1 105 ? -4.629 1.637 15.460 1.00 79.50 105 VAL A CA 1
ATOM 775 C C . VAL A 1 105 ? -4.608 0.227 16.053 1.00 79.50 105 VAL A C 1
ATOM 777 O O . VAL A 1 105 ? -5.335 -0.042 17.008 1.00 79.50 105 VAL A O 1
ATOM 780 N N . PHE A 1 106 ? -3.732 -0.655 15.562 1.00 69.06 106 PHE A N 1
ATOM 781 C CA . PHE A 1 106 ? -3.624 -2.019 16.084 1.00 69.06 106 PHE A CA 1
ATOM 782 C C . PHE A 1 106 ? -2.997 -2.108 17.481 1.00 69.06 106 PHE A C 1
ATOM 784 O O . PHE A 1 106 ? -3.396 -2.980 18.253 1.00 69.06 106 PHE A O 1
ATOM 791 N N . ASN A 1 107 ? -2.048 -1.228 17.822 1.00 69.50 107 ASN A N 1
ATOM 792 C CA . ASN A 1 107 ? -1.292 -1.333 19.075 1.00 69.50 107 ASN A CA 1
ATOM 793 C C . ASN A 1 107 ? -1.838 -0.501 20.240 1.00 69.50 107 ASN A C 1
ATOM 795 O O . ASN A 1 107 ? -1.574 -0.860 21.387 1.00 69.50 107 ASN A O 1
ATOM 799 N N . ARG A 1 108 ? -2.527 0.625 20.002 1.00 60.34 108 ARG A N 1
ATOM 800 C CA . ARG A 1 108 ? -2.844 1.562 21.099 1.00 60.34 108 ARG A CA 1
ATOM 801 C C . ARG A 1 108 ? -4.253 2.136 21.141 1.00 60.34 108 ARG A C 1
ATOM 803 O O . ARG A 1 108 ? -4.658 2.561 22.218 1.00 60.34 108 ARG A O 1
ATOM 810 N N . VAL A 1 109 ? -4.991 2.191 20.029 1.00 57.53 109 VAL A N 1
ATOM 811 C CA . VAL A 1 109 ? -6.250 2.957 19.970 1.00 57.53 109 VAL A CA 1
ATOM 812 C C . VAL A 1 109 ? -7.328 2.189 19.201 1.00 57.53 109 VAL A C 1
ATOM 814 O O . VAL A 1 109 ? -7.560 2.429 18.019 1.00 57.53 109 VAL A O 1
ATOM 817 N N . GLN A 1 110 ? -8.027 1.279 19.884 1.00 63.78 110 GLN A N 1
ATOM 818 C CA . GLN A 1 110 ? -9.215 0.601 19.345 1.00 63.78 110 GLN A CA 1
ATOM 819 C C . GLN A 1 110 ? -10.465 1.484 19.499 1.00 63.78 110 GLN A C 1
ATOM 821 O O . GLN A 1 110 ? -11.447 1.091 20.125 1.00 63.78 110 GLN A O 1
ATOM 826 N N . THR A 1 111 ? -10.424 2.717 18.983 1.00 74.31 111 THR A N 1
ATOM 827 C CA . THR A 1 111 ? -11.610 3.586 18.973 1.00 74.31 111 THR A CA 1
ATOM 828 C C . THR A 1 111 ? -12.377 3.440 17.653 1.00 74.31 111 THR A C 1
ATOM 830 O O . THR A 1 111 ? -11.750 3.399 16.590 1.00 74.31 111 THR A O 1
ATOM 833 N N . PRO A 1 112 ? -13.730 3.432 17.680 1.00 74.19 112 PRO A N 1
ATOM 834 C CA . PRO A 1 112 ? -14.581 3.347 16.482 1.00 74.19 112 PRO A CA 1
ATOM 835 C C . PRO A 1 112 ? -14.180 4.333 15.386 1.00 74.19 112 PRO A C 1
ATOM 837 O O . PRO A 1 112 ? -14.207 4.025 14.194 1.00 74.19 112 PRO A O 1
ATOM 840 N N . VAL A 1 113 ? -13.832 5.547 15.816 1.00 79.62 113 VAL A N 1
ATOM 841 C CA . VAL A 1 113 ? -13.518 6.673 14.941 1.00 79.62 113 VAL A CA 1
ATOM 842 C C . VAL A 1 113 ? -12.182 6.449 14.239 1.00 79.62 113 VAL A C 1
ATOM 844 O O . VAL A 1 113 ? -12.104 6.626 13.026 1.00 79.62 113 VAL A O 1
ATOM 847 N N . ALA A 1 114 ? -11.149 5.996 14.958 1.00 80.50 114 ALA A N 1
ATOM 848 C CA . ALA A 1 114 ? -9.839 5.738 14.365 1.00 80.50 114 ALA A CA 1
ATOM 849 C C . ALA A 1 114 ? -9.892 4.590 13.346 1.00 80.50 114 ALA A C 1
ATOM 851 O O . ALA A 1 114 ? -9.328 4.706 12.256 1.00 80.50 114 ALA A O 1
ATOM 852 N N . THR A 1 115 ? -10.631 3.517 13.649 1.00 80.81 115 THR A N 1
ATOM 853 C CA . THR A 1 115 ? -10.841 2.410 12.703 1.00 80.81 115 THR A CA 1
ATOM 854 C C . THR A 1 115 ? -11.611 2.866 11.463 1.00 80.81 115 THR A C 1
ATOM 856 O O . THR A 1 115 ? -11.260 2.470 10.354 1.00 80.81 115 THR A O 1
ATOM 859 N N . GLY A 1 116 ? -12.616 3.736 11.619 1.00 84.25 116 GLY A N 1
ATOM 860 C CA . GLY A 1 116 ? -13.357 4.315 10.494 1.00 84.25 116 GLY A CA 1
ATOM 861 C C . GLY A 1 116 ? -12.487 5.181 9.577 1.00 84.25 116 GLY A C 1
ATOM 862 O O . GLY A 1 116 ? -12.573 5.054 8.356 1.00 84.25 116 GLY A O 1
ATOM 863 N N . VAL A 1 117 ? -11.608 6.011 10.145 1.00 86.62 117 VAL A N 1
ATOM 864 C CA . VAL A 1 117 ? -10.658 6.824 9.364 1.00 86.62 117 VAL A CA 1
ATOM 865 C C . VAL A 1 117 ? -9.663 5.934 8.619 1.00 86.62 117 VAL A C 1
ATOM 867 O O . VAL A 1 117 ? -9.452 6.131 7.425 1.00 86.62 117 VAL A O 1
ATOM 870 N N . LEU A 1 118 ? -9.108 4.910 9.276 1.00 86.19 118 LEU A N 1
ATOM 871 C CA . LEU A 1 118 ? -8.191 3.960 8.638 1.00 86.19 118 LEU A CA 1
ATOM 872 C C . LEU A 1 118 ? -8.855 3.220 7.465 1.00 86.19 118 LEU A C 1
ATOM 874 O O . LEU A 1 118 ? -8.235 3.008 6.422 1.00 86.19 118 LEU A O 1
ATOM 878 N N . LEU A 1 119 ? -10.126 2.857 7.620 1.00 87.81 119 LEU A N 1
ATOM 879 C CA . LEU A 1 119 ? -10.924 2.214 6.580 1.00 87.81 119 LEU A CA 1
ATOM 880 C C . LEU A 1 119 ? -11.095 3.125 5.362 1.00 87.81 119 LEU A C 1
ATOM 882 O O . LEU A 1 119 ? -10.852 2.693 4.237 1.00 87.81 119 LEU A O 1
ATOM 886 N N . GLY A 1 120 ? -11.439 4.394 5.591 1.00 89.00 120 GLY A N 1
ATOM 887 C CA . GLY A 1 120 ? -11.513 5.398 4.531 1.00 89.00 120 GLY A CA 1
ATOM 888 C C . GLY A 1 120 ? -10.169 5.592 3.827 1.00 89.00 120 GLY A C 1
ATOM 889 O O . GLY A 1 120 ? -10.102 5.517 2.603 1.00 89.00 120 GLY A O 1
ATOM 890 N N . CYS A 1 121 ? -9.083 5.760 4.587 1.00 90.12 121 CYS A N 1
ATOM 891 C CA . CYS A 1 121 ? -7.739 5.929 4.031 1.00 90.12 121 CYS A CA 1
ATOM 892 C C . CYS A 1 121 ? -7.310 4.734 3.171 1.00 90.12 121 CYS A C 1
ATOM 894 O O . CYS A 1 121 ? -6.807 4.931 2.071 1.00 90.12 121 CYS A O 1
ATOM 896 N N . THR A 1 122 ? -7.529 3.503 3.637 1.00 89.38 122 THR A N 1
ATOM 897 C CA . THR A 1 122 ? -7.157 2.287 2.889 1.00 89.38 122 THR A CA 1
ATOM 898 C C . THR A 1 122 ? -8.020 2.071 1.646 1.00 89.38 122 THR A C 1
ATOM 900 O O . THR A 1 122 ? -7.491 1.667 0.611 1.00 89.38 122 THR A O 1
ATOM 903 N N . ALA A 1 123 ? -9.312 2.411 1.701 1.00 89.81 123 ALA A N 1
ATOM 904 C CA . ALA A 1 123 ? -10.196 2.377 0.537 1.00 89.81 123 ALA A CA 1
ATOM 905 C C . ALA A 1 123 ? -9.791 3.411 -0.528 1.00 89.81 123 ALA A C 1
ATOM 907 O O . ALA A 1 123 ? -9.661 3.065 -1.702 1.00 89.81 123 ALA A O 1
ATOM 908 N N . MET A 1 124 ? -9.536 4.663 -0.129 1.00 92.69 124 MET A N 1
ATOM 909 C CA . MET A 1 124 ? -9.063 5.699 -1.057 1.00 92.69 124 MET A CA 1
ATOM 910 C C . MET A 1 124 ? -7.689 5.348 -1.632 1.00 92.69 124 MET A C 1
ATOM 912 O O . MET A 1 124 ? -7.453 5.542 -2.821 1.00 92.69 124 MET A O 1
ATOM 916 N N . PHE A 1 125 ? -6.798 4.782 -0.816 1.00 90.38 125 PHE A N 1
ATOM 917 C CA . PHE A 1 125 ? -5.478 4.352 -1.266 1.00 90.38 125 PHE A CA 1
ATOM 918 C C . PHE A 1 125 ? -5.556 3.239 -2.319 1.00 90.38 125 PHE A C 1
ATOM 920 O O . PHE A 1 125 ? -4.881 3.324 -3.340 1.00 90.38 125 PHE A O 1
ATOM 927 N N . SER A 1 126 ? -6.443 2.254 -2.140 1.00 92.06 126 SER A N 1
ATOM 928 C CA . SER A 1 126 ? -6.701 1.219 -3.153 1.00 92.06 126 SER A CA 1
ATOM 929 C C . SER A 1 126 ? -7.127 1.825 -4.500 1.00 92.06 126 SER A C 1
ATOM 931 O O . SER A 1 126 ? -6.605 1.438 -5.545 1.00 92.06 126 SER A O 1
ATOM 933 N N . GLN A 1 127 ? -8.006 2.834 -4.490 1.00 91.19 127 GLN A N 1
ATOM 934 C CA . GLN A 1 127 ? -8.432 3.531 -5.711 1.00 91.19 127 GLN A CA 1
ATOM 935 C C . GLN A 1 127 ? -7.294 4.322 -6.373 1.00 91.19 127 GLN A C 1
ATOM 937 O O . GLN A 1 127 ? -7.178 4.323 -7.599 1.00 91.19 127 GLN A O 1
ATOM 942 N N . ILE A 1 128 ? -6.444 4.977 -5.576 1.00 91.31 128 ILE A N 1
ATOM 943 C CA . ILE A 1 128 ? -5.273 5.710 -6.076 1.00 91.31 128 ILE A CA 1
ATOM 944 C C . ILE A 1 128 ? -4.292 4.750 -6.761 1.00 91.31 128 ILE A C 1
ATOM 946 O O . ILE A 1 128 ? -3.825 5.049 -7.858 1.00 91.31 128 ILE A O 1
ATOM 950 N N . GLU A 1 129 ? -4.029 3.579 -6.177 1.00 88.94 129 GLU A N 1
ATOM 951 C CA . GLU A 1 129 ? -3.133 2.577 -6.771 1.00 88.94 129 GLU A CA 1
ATOM 952 C C . GLU A 1 129 ? -3.704 1.960 -8.062 1.00 88.94 129 GLU A C 1
ATOM 954 O O . GLU A 1 129 ? -2.946 1.686 -8.993 1.00 88.94 129 GLU A O 1
ATOM 959 N N . LEU A 1 130 ? -5.033 1.831 -8.194 1.00 90.56 130 LEU A N 1
ATOM 960 C CA . LEU A 1 130 ? -5.660 1.460 -9.475 1.00 90.56 130 LEU A CA 1
ATOM 961 C C . LEU A 1 130 ? -5.444 2.520 -10.561 1.00 90.56 130 LEU A C 1
ATOM 963 O O . LEU A 1 130 ? -5.229 2.171 -11.722 1.00 90.56 130 LEU A O 1
ATOM 967 N N . MET A 1 131 ? -5.484 3.807 -10.209 1.00 90.06 131 MET A N 1
ATOM 968 C CA . MET A 1 131 ? -5.160 4.873 -11.162 1.00 90.06 131 MET A CA 1
ATOM 969 C C . MET A 1 131 ? -3.665 4.904 -11.498 1.00 90.06 131 MET A C 1
ATOM 971 O O . MET A 1 131 ? -3.302 5.094 -12.655 1.00 90.06 131 MET A O 1
ATOM 975 N N . LEU A 1 132 ? -2.780 4.662 -10.529 1.00 86.12 132 LEU A N 1
ATOM 976 C CA . LEU A 1 132 ? -1.342 4.558 -10.795 1.00 86.12 132 LEU A CA 1
ATOM 977 C C . LEU A 1 132 ? -1.007 3.373 -11.704 1.00 86.12 132 LEU A C 1
ATOM 979 O O . LEU A 1 132 ? -0.142 3.503 -12.567 1.00 86.12 132 LEU A O 1
ATOM 983 N N . PHE A 1 133 ? -1.708 2.247 -11.554 1.00 89.00 133 PHE A N 1
ATOM 984 C CA . PHE A 1 133 ? -1.572 1.100 -12.448 1.00 89.00 133 PHE A CA 1
ATOM 985 C C . PHE A 1 133 ? -1.796 1.496 -13.913 1.00 89.00 133 PHE A C 1
ATOM 987 O O . PHE A 1 133 ? -0.936 1.226 -14.750 1.00 89.00 133 PHE A O 1
ATOM 994 N N . THR A 1 134 ? -2.899 2.184 -14.223 1.00 88.69 134 THR A N 1
ATOM 995 C CA . THR A 1 134 ? -3.203 2.583 -15.608 1.00 88.69 134 THR A CA 1
ATOM 996 C C . THR A 1 134 ? -2.214 3.620 -16.136 1.00 88.69 134 THR A C 1
ATOM 998 O O . THR A 1 134 ? -1.826 3.558 -17.303 1.00 88.69 134 THR A O 1
ATOM 1001 N N . ILE A 1 135 ? -1.736 4.527 -15.278 1.00 86.69 135 ILE A N 1
ATOM 1002 C CA . ILE A 1 135 ? -0.706 5.513 -15.630 1.00 86.69 135 ILE A CA 1
ATOM 1003 C C . ILE A 1 135 ? 0.627 4.826 -15.953 1.00 86.69 135 ILE A C 1
ATOM 1005 O O . ILE A 1 135 ? 1.248 5.143 -16.968 1.00 86.69 135 ILE A O 1
ATOM 1009 N N . PHE A 1 136 ? 1.080 3.876 -15.131 1.00 83.06 136 PHE A N 1
ATOM 1010 C CA . PHE A 1 136 ? 2.323 3.145 -15.391 1.00 83.06 136 PHE A CA 1
ATOM 1011 C C . PHE A 1 136 ? 2.204 2.203 -16.584 1.00 83.06 136 PHE A C 1
ATOM 1013 O O . PHE A 1 136 ? 3.174 2.046 -17.325 1.00 83.06 136 PHE A O 1
ATOM 1020 N N . GLU A 1 137 ? 1.031 1.616 -16.818 1.00 86.19 137 GLU A N 1
ATOM 1021 C CA . GLU A 1 137 ? 0.784 0.829 -18.020 1.00 86.19 137 GLU A CA 1
ATOM 1022 C C . GLU A 1 137 ? 0.887 1.708 -19.273 1.00 86.19 137 GLU A C 1
ATOM 1024 O O . GLU A 1 137 ? 1.633 1.362 -20.192 1.00 86.19 137 GLU A O 1
ATOM 1029 N N . ALA A 1 138 ? 0.222 2.867 -19.288 1.00 83.81 138 ALA A N 1
ATOM 1030 C CA . ALA A 1 138 ? 0.325 3.837 -20.377 1.00 83.81 138 ALA A CA 1
ATOM 1031 C C . ALA A 1 138 ? 1.783 4.274 -20.595 1.00 83.81 138 ALA A C 1
ATOM 1033 O O . ALA A 1 138 ? 2.296 4.196 -21.709 1.00 83.81 138 ALA A O 1
ATOM 1034 N N . HIS A 1 139 ? 2.499 4.598 -19.516 1.00 76.81 139 HIS A N 1
ATOM 1035 C CA . HIS A 1 139 ? 3.912 4.964 -19.583 1.00 76.81 139 HIS A CA 1
ATOM 1036 C C . HIS A 1 139 ? 4.801 3.829 -20.117 1.00 76.81 139 HIS A C 1
ATOM 1038 O O . HIS A 1 139 ? 5.732 4.070 -20.879 1.00 76.81 139 HIS A O 1
ATOM 1044 N N . SER A 1 140 ? 4.509 2.573 -19.764 1.00 78.56 140 SER A N 1
ATOM 1045 C CA . SER A 1 140 ? 5.257 1.408 -20.253 1.00 78.56 140 SER A CA 1
ATOM 1046 C C . SER A 1 140 ? 5.030 1.125 -21.742 1.00 78.56 140 SER A C 1
ATOM 1048 O O . SER A 1 140 ? 5.894 0.529 -22.390 1.00 78.56 140 SER A O 1
ATOM 1050 N N . ARG A 1 141 ? 3.882 1.542 -22.293 1.00 80.44 141 ARG A N 1
ATOM 1051 C CA . ARG A 1 141 ? 3.578 1.441 -23.728 1.00 80.44 141 ARG A CA 1
ATOM 1052 C C . ARG A 1 141 ? 4.344 2.488 -24.535 1.00 80.44 141 ARG A C 1
ATOM 10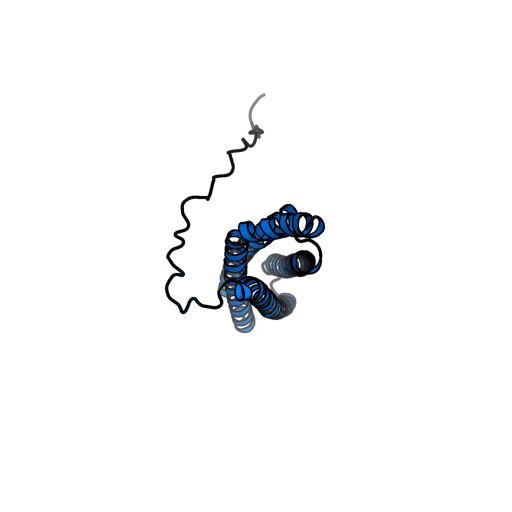54 O O . ARG A 1 141 ? 4.824 2.154 -25.613 1.00 80.44 141 ARG A O 1
ATOM 1061 N N . ASP A 1 142 ? 4.514 3.680 -23.970 1.00 77.81 142 ASP A N 1
ATOM 1062 C CA . ASP A 1 142 ? 5.232 4.802 -24.590 1.00 77.81 142 ASP A CA 1
ATOM 1063 C C . ASP A 1 142 ? 6.752 4.781 -24.319 1.00 77.81 142 ASP A C 1
ATOM 1065 O O . ASP A 1 142 ? 7.493 5.628 -24.820 1.00 77.81 142 ASP A O 1
ATOM 1069 N N . ALA A 1 143 ? 7.240 3.813 -23.536 1.00 74.12 143 ALA A N 1
ATOM 1070 C CA . ALA A 1 143 ? 8.653 3.682 -23.192 1.00 74.12 143 ALA A CA 1
ATOM 1071 C C . ALA A 1 143 ? 9.518 3.326 -24.415 1.00 74.12 143 ALA A C 1
ATOM 1073 O O . ALA A 1 143 ? 9.256 2.357 -25.132 1.00 74.12 143 ALA A O 1
ATOM 1074 N N . VAL A 1 144 ? 10.606 4.079 -24.606 1.00 70.62 144 VAL A N 1
ATOM 1075 C CA . VAL A 1 144 ? 11.512 3.941 -25.759 1.00 70.62 144 VAL A CA 1
ATOM 1076 C C . VAL A 1 144 ? 12.531 2.818 -25.546 1.00 70.62 144 VAL A C 1
ATOM 1078 O O . VAL A 1 144 ? 12.920 2.143 -26.500 1.00 70.62 144 VAL A O 1
ATOM 1081 N N . THR A 1 145 ? 12.954 2.567 -24.301 1.00 74.88 145 THR A N 1
ATOM 1082 C CA . THR A 1 145 ? 13.928 1.508 -23.999 1.00 74.88 145 THR A CA 1
ATOM 1083 C C . THR A 1 145 ? 13.277 0.256 -23.403 1.00 74.88 145 THR A C 1
ATOM 1085 O O . THR A 1 145 ? 12.375 0.313 -22.565 1.00 74.88 145 THR A O 1
ATOM 1088 N N . ALA A 1 146 ? 13.790 -0.923 -23.777 1.00 74.62 146 ALA A N 1
ATOM 1089 C CA . ALA A 1 146 ? 13.307 -2.203 -23.248 1.00 74.62 146 ALA A CA 1
ATOM 1090 C C . ALA A 1 146 ? 13.462 -2.318 -21.716 1.00 74.62 146 ALA A C 1
ATOM 1092 O O . ALA A 1 146 ? 12.656 -2.973 -21.052 1.00 74.62 146 ALA A O 1
ATOM 1093 N N . SER A 1 147 ? 14.476 -1.654 -21.144 1.00 72.19 147 SER A N 1
ATOM 1094 C CA . SER A 1 147 ? 14.696 -1.626 -19.695 1.00 72.19 147 SER A CA 1
ATOM 1095 C C . SER A 1 147 ? 13.650 -0.786 -18.959 1.00 72.19 147 SER A C 1
ATOM 1097 O O . SER A 1 147 ? 13.244 -1.179 -17.866 1.00 72.19 147 SER A O 1
ATOM 1099 N N . GLU A 1 148 ? 13.220 0.349 -19.518 1.00 70.56 148 GLU A N 1
ATOM 1100 C CA . GLU A 1 148 ? 12.155 1.181 -18.937 1.00 70.56 148 GLU A CA 1
ATOM 1101 C C . GLU A 1 148 ? 10.805 0.465 -19.020 1.00 70.56 148 GLU A C 1
ATOM 1103 O O . GLU A 1 148 ? 10.062 0.441 -18.040 1.00 70.56 148 GLU A O 1
ATOM 1108 N N . LYS A 1 149 ? 10.530 -0.211 -20.144 1.00 77.12 149 LYS A N 1
ATOM 1109 C CA . LYS A 1 149 ? 9.304 -0.995 -20.334 1.00 77.12 149 LYS A CA 1
ATOM 1110 C C . LYS A 1 149 ? 9.158 -2.116 -19.304 1.00 77.12 149 LYS A C 1
ATOM 1112 O O . LYS A 1 149 ? 8.103 -2.246 -18.691 1.00 77.12 149 LYS A O 1
ATOM 1117 N N . SER A 1 150 ? 10.219 -2.896 -19.086 1.00 80.25 150 SER A N 1
ATOM 1118 C CA . SER A 1 150 ? 10.210 -3.997 -18.110 1.00 80.25 150 SER A CA 1
ATOM 1119 C C . SER A 1 150 ? 10.027 -3.493 -16.672 1.00 80.25 150 SER A C 1
ATOM 1121 O O . SER A 1 150 ? 9.206 -4.026 -15.925 1.00 80.25 150 SER A O 1
ATOM 1123 N N . ALA A 1 151 ? 10.717 -2.408 -16.299 1.00 80.12 151 ALA A N 1
ATOM 1124 C CA . ALA A 1 151 ? 10.558 -1.795 -14.981 1.00 80.12 151 ALA A CA 1
ATOM 1125 C C . ALA A 1 151 ? 9.146 -1.217 -14.777 1.00 80.12 151 ALA A C 1
ATOM 1127 O O . ALA A 1 151 ? 8.538 -1.446 -13.734 1.00 80.12 151 ALA A O 1
ATOM 1128 N N . GLY A 1 152 ? 8.596 -0.523 -15.780 1.00 80.44 152 GLY A N 1
ATOM 1129 C CA . GLY A 1 152 ? 7.237 0.020 -15.739 1.00 80.44 152 GLY A CA 1
ATOM 1130 C C . GLY A 1 152 ? 6.169 -1.067 -15.612 1.00 80.44 152 GLY A C 1
ATOM 1131 O O . GLY A 1 152 ? 5.269 -0.943 -14.786 1.00 80.44 152 GLY A O 1
ATOM 1132 N N . GLN A 1 153 ? 6.303 -2.170 -16.357 1.00 83.75 153 GLN A N 1
ATOM 1133 C CA . GLN A 1 153 ? 5.384 -3.311 -16.268 1.00 83.75 153 GLN A CA 1
ATOM 1134 C C . GLN A 1 153 ? 5.443 -4.010 -14.906 1.00 83.75 153 GLN A C 1
ATOM 1136 O O . GLN A 1 153 ? 4.397 -4.352 -14.346 1.00 83.75 153 GLN A O 1
ATOM 1141 N N . ALA A 1 154 ? 6.641 -4.193 -14.342 1.00 84.62 154 ALA A N 1
ATOM 1142 C CA . ALA A 1 154 ? 6.791 -4.766 -13.009 1.00 84.62 154 ALA A CA 1
ATOM 1143 C C . ALA A 1 154 ? 6.103 -3.883 -11.956 1.00 84.62 154 ALA A C 1
ATOM 1145 O O . ALA A 1 154 ? 5.265 -4.372 -11.198 1.00 84.62 154 ALA A O 1
ATOM 1146 N N . THR A 1 155 ? 6.382 -2.576 -11.956 1.00 84.56 155 THR A N 1
ATOM 1147 C CA . THR A 1 155 ? 5.784 -1.629 -11.004 1.00 84.56 155 THR A CA 1
ATOM 1148 C C . THR A 1 155 ? 4.269 -1.525 -11.161 1.00 84.56 155 THR A C 1
ATOM 1150 O O . THR A 1 155 ? 3.564 -1.517 -10.155 1.00 84.56 155 THR A O 1
ATOM 1153 N N . ALA A 1 156 ? 3.748 -1.533 -12.392 1.00 87.44 156 ALA A N 1
ATOM 1154 C CA . ALA A 1 156 ? 2.308 -1.569 -12.645 1.00 87.44 156 ALA A CA 1
ATOM 1155 C C . ALA A 1 156 ? 1.669 -2.827 -12.029 1.00 87.44 156 ALA A C 1
ATOM 1157 O O . ALA A 1 156 ? 0.686 -2.741 -11.296 1.00 87.44 156 ALA A O 1
ATOM 1158 N N . THR A 1 157 ? 2.271 -3.997 -12.247 1.00 88.88 157 THR A N 1
ATOM 1159 C CA . THR A 1 157 ? 1.754 -5.260 -11.701 1.00 88.88 157 THR A CA 1
ATOM 1160 C C . THR A 1 157 ? 1.743 -5.244 -10.168 1.00 88.88 157 THR A C 1
ATOM 1162 O O . THR A 1 157 ? 0.761 -5.660 -9.552 1.00 88.88 157 THR A O 1
ATOM 1165 N N . PHE A 1 158 ? 2.791 -4.705 -9.536 1.00 87.12 158 PHE A N 1
ATOM 1166 C CA . PHE A 1 158 ? 2.829 -4.542 -8.080 1.00 87.12 158 PHE A CA 1
ATOM 1167 C C . PHE A 1 158 ? 1.780 -3.550 -7.564 1.00 87.12 158 PHE A C 1
ATOM 1169 O O . PHE A 1 158 ? 1.146 -3.854 -6.558 1.00 87.12 158 PHE A O 1
ATOM 1176 N N . ALA A 1 159 ? 1.551 -2.425 -8.250 1.00 87.25 159 ALA A N 1
ATOM 1177 C CA . ALA A 1 159 ? 0.495 -1.466 -7.903 1.00 87.25 159 ALA A CA 1
ATOM 1178 C C . ALA A 1 159 ? -0.899 -2.116 -7.953 1.00 87.25 159 ALA A C 1
ATOM 1180 O O . ALA A 1 159 ? -1.704 -1.946 -7.039 1.00 87.25 159 ALA A O 1
ATOM 1181 N N . PHE A 1 160 ? -1.160 -2.946 -8.970 1.00 89.94 160 PHE A N 1
ATOM 1182 C CA . PHE A 1 160 ? -2.409 -3.701 -9.081 1.00 89.94 160 PHE A CA 1
ATOM 1183 C C . PHE A 1 160 ? -2.600 -4.684 -7.916 1.00 89.94 160 PHE A C 1
ATOM 1185 O O . PHE A 1 160 ? -3.659 -4.703 -7.285 1.00 89.94 160 PHE A O 1
ATOM 1192 N N . PHE A 1 161 ? -1.570 -5.465 -7.575 1.00 89.25 161 PHE A N 1
ATOM 1193 C CA . PHE A 1 161 ? -1.629 -6.350 -6.407 1.00 89.25 161 PHE A CA 1
ATOM 1194 C C . PHE A 1 161 ? -1.837 -5.571 -5.103 1.00 89.25 161 PHE A C 1
ATOM 1196 O O . PHE A 1 161 ? -2.619 -6.006 -4.255 1.00 89.25 161 PHE A O 1
ATOM 1203 N N . LEU A 1 162 ? -1.192 -4.409 -4.956 1.00 87.75 162 LEU A N 1
ATOM 1204 C CA . LEU A 1 162 ? -1.381 -3.513 -3.816 1.00 87.75 162 LEU A CA 1
ATOM 1205 C C . LEU A 1 162 ? -2.842 -3.071 -3.708 1.00 87.75 162 LEU A C 1
ATOM 1207 O O . LEU A 1 162 ? -3.447 -3.203 -2.646 1.00 87.75 162 LEU A O 1
ATOM 1211 N N . ALA A 1 163 ? -3.427 -2.614 -4.814 1.00 90.50 163 ALA A N 1
ATOM 1212 C CA . ALA A 1 163 ? -4.811 -2.170 -4.858 1.00 90.50 163 ALA A CA 1
ATOM 1213 C C . ALA A 1 163 ? -5.786 -3.272 -4.425 1.00 90.50 163 ALA A C 1
ATOM 1215 O O . ALA A 1 163 ? -6.676 -3.013 -3.610 1.00 90.50 163 ALA A O 1
ATOM 1216 N N . VAL A 1 164 ? -5.593 -4.502 -4.913 1.00 91.06 164 VAL A N 1
ATOM 1217 C CA . VAL A 1 164 ? -6.431 -5.655 -4.549 1.00 91.06 164 VAL A CA 1
ATOM 1218 C C . VAL A 1 164 ? -6.278 -5.999 -3.068 1.00 91.06 164 VAL A C 1
ATOM 1220 O O . VAL A 1 164 ? -7.280 -6.153 -2.373 1.00 91.06 164 VAL A O 1
ATOM 1223 N N . ILE A 1 165 ? -5.048 -6.080 -2.556 1.00 89.38 165 ILE A N 1
ATOM 1224 C CA . ILE A 1 165 ? -4.789 -6.453 -1.158 1.00 89.38 165 ILE A CA 1
ATOM 1225 C C . ILE A 1 165 ? -5.336 -5.395 -0.192 1.00 89.38 165 ILE A C 1
ATOM 1227 O O . ILE A 1 165 ? -6.007 -5.751 0.778 1.00 89.38 165 ILE A O 1
ATOM 1231 N N . PHE A 1 166 ? -5.123 -4.105 -0.470 1.00 88.88 166 PHE A N 1
ATOM 1232 C CA . PHE A 1 166 ? -5.695 -3.020 0.336 1.00 88.88 166 PHE A CA 1
ATOM 1233 C C . PHE A 1 166 ? -7.223 -2.950 0.223 1.00 88.88 166 PHE A C 1
ATOM 1235 O O . PHE A 1 166 ? -7.891 -2.647 1.213 1.00 88.88 166 PHE A O 1
ATOM 1242 N N . GLY A 1 167 ? -7.792 -3.286 -0.938 1.00 88.62 167 GLY A N 1
ATOM 1243 C CA . GLY A 1 167 ? -9.238 -3.409 -1.123 1.00 88.62 167 GLY A CA 1
ATOM 1244 C C . GLY A 1 167 ? -9.830 -4.531 -0.267 1.00 88.62 167 GLY A C 1
ATOM 1245 O O . GLY A 1 167 ? -10.759 -4.300 0.507 1.00 88.62 167 GLY A O 1
ATOM 1246 N N . VAL A 1 168 ? -9.239 -5.727 -0.325 1.00 88.38 168 VAL A N 1
ATOM 1247 C CA . VAL A 1 168 ? -9.627 -6.877 0.508 1.00 88.38 168 VAL A CA 1
ATOM 1248 C C . VAL A 1 168 ? -9.466 -6.559 1.997 1.00 88.38 168 VAL A C 1
ATOM 1250 O O . VAL A 1 168 ? -10.358 -6.856 2.790 1.00 88.38 168 VAL A O 1
ATOM 1253 N N . PHE A 1 169 ? -8.378 -5.891 2.387 1.00 85.94 169 PHE A N 1
ATOM 1254 C CA . PHE A 1 169 ? -8.175 -5.430 3.762 1.00 85.94 169 PHE A CA 1
ATOM 1255 C C . PHE A 1 169 ? -9.268 -4.452 4.219 1.00 85.94 169 PHE A C 1
ATOM 1257 O O . PHE A 1 169 ? -9.767 -4.571 5.339 1.00 85.94 169 PHE A O 1
ATOM 1264 N N . SER A 1 170 ? -9.693 -3.530 3.352 1.00 87.81 170 SER A N 1
ATOM 1265 C CA . SER A 1 170 ? -10.789 -2.600 3.645 1.00 87.81 170 SER A CA 1
ATOM 1266 C C . SER A 1 170 ? -12.125 -3.331 3.847 1.00 87.81 170 SER A C 1
ATOM 1268 O O . SER A 1 170 ? -12.846 -3.044 4.805 1.00 87.81 170 SER A O 1
ATOM 1270 N N . ILE A 1 171 ? -12.423 -4.347 3.026 1.00 86.19 171 ILE A N 1
ATOM 1271 C CA . ILE A 1 171 ? -13.616 -5.201 3.188 1.00 86.19 171 ILE A CA 1
ATOM 1272 C C . ILE A 1 171 ? -13.564 -5.950 4.525 1.00 86.19 171 ILE A C 1
ATOM 1274 O O . ILE A 1 171 ? -14.542 -5.961 5.274 1.00 86.19 171 ILE A O 1
ATOM 1278 N N . PHE A 1 172 ? -12.416 -6.530 4.870 1.00 84.06 172 PHE A N 1
ATOM 1279 C CA . PHE A 1 172 ? -12.234 -7.201 6.154 1.00 84.06 172 PHE A CA 1
ATOM 1280 C C . PHE A 1 172 ? -12.433 -6.249 7.343 1.00 84.06 172 PHE A C 1
ATOM 1282 O O . PHE A 1 172 ? -13.106 -6.605 8.313 1.00 84.06 172 PHE A O 1
ATOM 1289 N N . LEU A 1 173 ? -11.924 -5.015 7.258 1.00 81.19 173 LEU A N 1
ATOM 1290 C CA . LEU A 1 173 ? -12.176 -3.983 8.267 1.00 81.19 173 LEU A CA 1
ATOM 1291 C C . LEU A 1 173 ? -13.665 -3.614 8.370 1.00 81.19 173 LEU A C 1
ATOM 1293 O O . LEU A 1 173 ? -14.156 -3.431 9.486 1.00 81.19 173 LEU A O 1
ATOM 1297 N N . LEU A 1 174 ? -14.395 -3.541 7.250 1.00 82.88 174 LEU A N 1
ATOM 1298 C CA . LEU A 1 174 ? -15.844 -3.292 7.247 1.00 82.88 174 LEU A CA 1
ATOM 1299 C C . LEU A 1 174 ? -16.603 -4.403 7.979 1.00 82.88 174 LEU A C 1
ATOM 1301 O O . LEU A 1 174 ? -17.435 -4.113 8.839 1.00 82.88 174 LEU A O 1
ATOM 1305 N N . MET A 1 175 ? -16.282 -5.664 7.684 1.00 80.31 175 MET A N 1
ATOM 1306 C CA . MET A 1 175 ? -16.949 -6.819 8.293 1.00 80.31 175 MET A CA 1
ATOM 1307 C C . MET A 1 175 ? -16.670 -6.929 9.797 1.00 80.31 175 MET A C 1
ATOM 1309 O O . MET A 1 175 ? -17.571 -7.236 10.580 1.00 80.31 175 MET A O 1
ATOM 1313 N N . TRP A 1 176 ? -15.436 -6.658 10.230 1.00 72.12 176 TRP A N 1
ATOM 1314 C CA . TRP A 1 176 ? -15.054 -6.783 11.641 1.00 72.12 176 TRP A CA 1
ATOM 1315 C C . TRP A 1 176 ? -15.295 -5.534 12.488 1.00 72.12 176 TRP A C 1
ATOM 1317 O O . TRP A 1 176 ? -15.229 -5.624 13.717 1.00 72.12 176 TRP A O 1
ATOM 1327 N N . ARG A 1 177 ? -15.681 -4.404 11.880 1.00 68.62 177 ARG A N 1
ATOM 1328 C CA . ARG A 1 177 ? -16.056 -3.174 12.597 1.00 68.62 177 ARG A CA 1
ATOM 1329 C C . ARG A 1 177 ? -17.095 -3.421 13.692 1.00 68.62 177 ARG A C 1
ATOM 1331 O O . ARG A 1 177 ? -17.028 -2.791 14.740 1.00 68.62 177 ARG A O 1
ATOM 1338 N N . GLN A 1 178 ? -18.060 -4.313 13.471 1.00 63.12 178 GLN A N 1
ATOM 1339 C CA . GLN A 1 178 ? -19.138 -4.562 14.436 1.00 63.12 178 GLN A CA 1
ATOM 1340 C C . GLN A 1 178 ? -18.674 -5.328 15.686 1.00 63.12 178 GLN A C 1
ATOM 1342 O O . GLN A 1 178 ? -19.225 -5.120 16.762 1.00 63.12 178 GLN A O 1
ATOM 1347 N N . TYR A 1 179 ? -17.624 -6.147 15.578 1.00 58.22 179 TYR A N 1
ATOM 1348 C CA . TYR A 1 179 ? -17.130 -6.980 16.681 1.00 58.22 179 TYR A CA 1
ATOM 1349 C C . TYR A 1 179 ? -16.179 -6.239 17.634 1.00 58.22 179 TYR A C 1
ATOM 1351 O O . TYR A 1 179 ? -16.019 -6.654 18.777 1.00 58.22 179 TYR A O 1
ATOM 1359 N N . LEU A 1 180 ? -15.584 -5.123 17.199 1.00 55.94 180 LEU A N 1
ATOM 1360 C CA . LEU A 1 180 ? -14.690 -4.302 18.028 1.00 55.94 180 LEU A CA 1
ATOM 1361 C C . LEU A 1 180 ? -15.415 -3.539 19.155 1.00 55.94 180 LEU A C 1
ATOM 1363 O O . LEU A 1 180 ? -14.776 -3.149 20.125 1.00 55.94 180 LEU A O 1
ATOM 1367 N N . HIS A 1 181 ? -16.735 -3.340 19.066 1.00 53.41 181 HIS A N 1
ATOM 1368 C CA . HIS A 1 181 ? -17.480 -2.501 20.019 1.00 53.41 181 HIS A CA 1
ATOM 1369 C C . HIS A 1 181 ? -18.040 -3.240 21.241 1.00 53.41 181 HIS A C 1
ATOM 1371 O O . HIS A 1 181 ? -18.497 -2.586 22.170 1.00 53.41 181 HIS A O 1
ATOM 1377 N N . VAL A 1 182 ? -18.017 -4.575 21.263 1.00 51.28 182 VAL A N 1
ATOM 1378 C CA . VAL A 1 182 ? -18.642 -5.362 22.346 1.00 51.28 182 VAL A CA 1
ATOM 1379 C C . VAL A 1 182 ? -17.682 -5.602 23.525 1.00 51.28 182 VAL A C 1
ATOM 1381 O O . VAL A 1 182 ? -18.124 -5.814 24.649 1.00 51.28 182 VAL A O 1
ATOM 1384 N N . GLY A 1 183 ? -16.364 -5.496 23.317 1.00 47.78 183 GLY A N 1
ATOM 1385 C CA . GLY A 1 183 ? -15.366 -5.826 24.346 1.00 47.78 183 GLY A CA 1
ATOM 1386 C C . GLY A 1 183 ? -15.197 -4.802 25.479 1.00 47.78 183 GLY A C 1
ATOM 1387 O O . GLY A 1 183 ? -14.730 -5.166 26.554 1.00 47.78 183 GLY A O 1
ATOM 1388 N N . SER A 1 184 ? -15.573 -3.534 25.286 1.00 48.44 184 SER A N 1
ATOM 1389 C CA . SER A 1 184 ? -15.392 -2.486 26.307 1.00 48.44 184 SER A CA 1
ATOM 1390 C C . SER A 1 184 ? -16.522 -2.419 27.337 1.00 48.44 184 SER A C 1
ATOM 1392 O O . SER A 1 184 ? -16.337 -1.843 28.405 1.00 48.44 184 SER A O 1
ATOM 1394 N N . SER A 1 185 ? -17.683 -3.009 27.048 1.00 47.53 185 SER A N 1
ATOM 1395 C CA . SER A 1 185 ? -18.821 -3.033 27.976 1.00 47.53 185 SER A CA 1
ATOM 1396 C C . SER A 1 185 ? -18.708 -4.149 29.018 1.00 47.53 185 SER A C 1
ATOM 1398 O O . SER A 1 185 ? -19.283 -4.040 30.098 1.00 47.53 185 SER A O 1
ATOM 1400 N N . GLN A 1 186 ? -17.964 -5.215 28.711 1.00 46.19 186 GLN A N 1
ATOM 1401 C CA . GLN A 1 186 ? -17.961 -6.439 29.513 1.00 46.19 186 GLN A CA 1
ATOM 1402 C C . GLN A 1 186 ? -17.025 -6.353 30.729 1.00 46.19 186 GLN A C 1
ATOM 1404 O O . GLN A 1 186 ? -17.404 -6.757 31.823 1.00 46.19 186 GLN A O 1
ATOM 1409 N N . SER A 1 187 ? -15.864 -5.703 30.590 1.00 49.00 187 SER A N 1
ATOM 1410 C CA . SER A 1 187 ? -14.905 -5.534 31.696 1.00 49.00 187 SER A CA 1
ATOM 1411 C C . SER A 1 187 ? -15.431 -4.670 32.845 1.00 49.00 187 SER A C 1
ATOM 1413 O O . SER A 1 187 ? -14.967 -4.796 33.974 1.00 49.00 187 SER A O 1
ATOM 1415 N N . SER A 1 188 ? -16.411 -3.803 32.577 1.00 49.94 188 SER A N 1
ATOM 1416 C CA . SER A 1 188 ? -17.063 -3.022 33.630 1.00 49.94 188 SER A CA 1
ATOM 1417 C C . SER A 1 188 ? -18.058 -3.858 34.432 1.00 49.94 188 SER A C 1
ATOM 1419 O O . SER A 1 188 ? -18.216 -3.591 35.612 1.00 49.94 188 SER A O 1
ATOM 1421 N N . MET A 1 189 ? -18.703 -4.872 33.841 1.00 52.22 189 MET A N 1
ATOM 1422 C CA . MET A 1 189 ? -19.654 -5.736 34.556 1.00 52.22 189 MET A CA 1
ATOM 1423 C C . MET A 1 189 ? -18.956 -6.778 35.434 1.00 52.22 189 MET A C 1
ATOM 1425 O O . MET A 1 189 ? -19.407 -7.008 36.553 1.00 52.22 189 MET A O 1
ATOM 1429 N N . ASP A 1 190 ? -17.826 -7.326 34.987 1.00 54.34 190 ASP A N 1
ATOM 1430 C CA . ASP A 1 190 ? -17.070 -8.319 35.767 1.00 54.34 190 ASP A CA 1
ATOM 1431 C C . ASP A 1 190 ? -16.359 -7.708 36.988 1.00 54.34 190 ASP A C 1
ATOM 1433 O O . ASP A 1 190 ? -15.991 -8.422 37.911 1.00 54.34 190 ASP A O 1
ATOM 1437 N N . SER A 1 191 ? -16.191 -6.380 37.036 1.00 52.66 191 SER A N 1
ATOM 1438 C CA . SER A 1 191 ? -15.646 -5.686 38.213 1.00 52.66 191 SER A CA 1
ATOM 1439 C C . SER A 1 191 ? -16.682 -5.449 39.325 1.00 52.66 191 SER A C 1
ATOM 1441 O O . SER A 1 191 ? -16.310 -4.949 40.388 1.00 52.66 191 SER A O 1
ATOM 1443 N N . TYR A 1 192 ? -17.961 -5.765 39.090 1.00 54.91 192 TYR A N 1
ATOM 1444 C CA . TYR A 1 192 ? -19.039 -5.660 40.084 1.00 54.91 192 TYR A CA 1
ATOM 1445 C C . TYR A 1 192 ? -19.577 -7.025 40.549 1.00 54.91 192 TYR A C 1
ATOM 1447 O O . TYR A 1 192 ? -20.535 -7.047 41.325 1.00 54.91 192 TYR A O 1
ATOM 1455 N N . ALA A 1 193 ? -18.993 -8.135 40.085 1.00 45.75 193 ALA A N 1
ATOM 1456 C CA . ALA A 1 193 ? -19.308 -9.500 40.514 1.00 45.75 193 ALA A CA 1
ATOM 1457 C C . ALA A 1 193 ? -18.193 -10.054 41.412 1.00 45.75 193 ALA A C 1
ATOM 1459 O O . ALA A 1 193 ? -18.535 -10.779 42.373 1.00 45.75 193 ALA A O 1
#

Secondary structure (DSSP, 8-state):
----------------------S---TTTT--S---SSTTTHHHHHHHHHHHHHHHHHHHHHHHHHHHHHHHTT-S-HHHHHHHHHHHHHHHHHHHHHHHHHHHHHHT---HHHHHHHHHHHHHHHHHHHHHHHHHHHHHHH-SSHHHHHHHHHHHHHHHHHHHHHHHHHHHHHHHTTGGGSHHHHHHHHTT-